Protein AF-0000000072053502 (afdb_homodimer)

Radius of gyration: 21.03 Å; Cα contacts (8 Å, |Δi|>4): 293; chains: 2; bounding box: 38×72×40 Å

Structure (mmCIF, N/CA/C/O backbone):
data_AF-0000000072053502-model_v1
#
loop_
_entity.id
_entity.type
_entity.pdbx_description
1 polymer 'Pectinesterase inhibitor domain-containing protein'
#
loop_
_atom_site.group_PDB
_atom_site.id
_atom_site.type_symbol
_atom_site.label_atom_id
_atom_site.label_alt_id
_atom_site.label_comp_id
_atom_site.label_asym_id
_atom_site.label_entity_id
_atom_site.label_seq_id
_atom_site.pdbx_PDB_ins_code
_atom_site.Cartn_x
_atom_site.Cartn_y
_atom_site.Cartn_z
_atom_site.occupancy
_atom_site.B_iso_or_equiv
_atom_site.auth_seq_id
_atom_site.auth_comp_id
_atom_site.auth_asym_id
_atom_site.auth_atom_id
_atom_site.pdbx_PDB_model_num
ATOM 1 N N . MET A 1 1 ? 15.805 15.906 13.312 1 31.5 1 MET A N 1
ATOM 2 C CA . MET A 1 1 ? 16.109 14.602 12.734 1 31.5 1 MET A CA 1
ATOM 3 C C . MET A 1 1 ? 15.109 13.555 13.203 1 31.5 1 MET A C 1
ATOM 5 O O . MET A 1 1 ? 15.125 12.414 12.727 1 31.5 1 MET A O 1
ATOM 9 N N . LEU A 1 2 ? 14.57 13.766 14.484 1 39.31 2 LEU A N 1
ATOM 10 C CA . LEU A 1 2 ? 13.758 12.805 15.227 1 39.31 2 LEU A CA 1
ATOM 11 C C . LEU A 1 2 ? 12.461 12.516 14.484 1 39.31 2 LEU A C 1
ATOM 13 O O . LEU A 1 2 ? 11.953 11.391 14.523 1 39.31 2 LEU A O 1
ATOM 17 N N . LEU A 1 3 ? 11.891 13.594 13.938 1 42.41 3 LEU A N 1
ATOM 18 C CA . LEU A 1 3 ? 10.547 13.523 13.375 1 42.41 3 LEU A CA 1
ATOM 19 C C . LEU A 1 3 ? 10.523 12.633 12.133 1 42.41 3 LEU A C 1
ATOM 21 O O . LEU A 1 3 ? 9.516 11.969 11.859 1 42.41 3 LEU A O 1
ATOM 25 N N . GLY A 1 4 ? 11.617 12.695 11.375 1 46.06 4 GLY A N 1
ATOM 26 C CA . GLY A 1 4 ? 11.773 11.984 10.109 1 46.06 4 GLY A CA 1
ATOM 27 C C . GLY A 1 4 ? 11.867 10.484 10.273 1 46.06 4 GLY A C 1
ATOM 28 O O . GLY A 1 4 ? 11.484 9.727 9.375 1 46.06 4 GLY A O 1
ATOM 29 N N . SER A 1 5 ? 12.328 10.094 11.484 1 48.03 5 SER A N 1
ATOM 30 C CA . SER A 1 5 ? 12.75 8.703 11.617 1 48.03 5 SER A CA 1
ATOM 31 C C . SER A 1 5 ? 11.555 7.789 11.891 1 48.03 5 SER A C 1
ATOM 33 O O . SER A 1 5 ? 11.5 6.668 11.383 1 48.03 5 SER A O 1
ATOM 35 N N . ALA A 1 6 ? 10.641 8.234 12.82 1 49.12 6 ALA A N 1
ATOM 36 C CA . ALA A 1 6 ? 9.523 7.375 13.195 1 49.12 6 ALA A CA 1
ATOM 37 C C . ALA A 1 6 ? 8.641 7.066 11.992 1 49.12 6 ALA A C 1
ATOM 39 O O . ALA A 1 6 ? 8.203 5.926 11.812 1 49.12 6 ALA A O 1
ATOM 40 N N . ASN A 1 7 ? 8.578 8.023 11.094 1 64.25 7 ASN A N 1
ATOM 41 C CA . ASN A 1 7 ? 7.73 7.848 9.922 1 64.25 7 ASN A CA 1
ATOM 42 C C . ASN A 1 7 ? 8.391 6.957 8.867 1 64.25 7 ASN A C 1
ATOM 44 O O . ASN A 1 7 ? 7.727 6.129 8.242 1 64.25 7 ASN A O 1
ATOM 48 N N . ALA A 1 8 ? 9.773 7.07 8.961 1 61.09 8 ALA A N 1
ATOM 49 C CA . ALA A 1 8 ? 10.484 6.238 7.996 1 61.09 8 ALA A CA 1
ATOM 50 C C . ALA A 1 8 ? 10.453 4.77 8.398 1 61.09 8 ALA A C 1
ATOM 52 O O . ALA A 1 8 ? 10.258 3.891 7.555 1 61.09 8 ALA A O 1
ATOM 53 N N . ALA A 1 9 ? 10.547 4.59 9.664 1 69 9 ALA A N 1
ATOM 54 C CA . ALA A 1 9 ? 10.523 3.217 10.164 1 69 9 ALA A CA 1
ATOM 55 C C . ALA A 1 9 ? 9.148 2.584 9.945 1 69 9 ALA A C 1
ATOM 57 O O . ALA A 1 9 ? 9.055 1.398 9.617 1 69 9 ALA A O 1
ATOM 58 N N . ASP A 1 10 ? 8.25 3.379 9.922 1 83.31 10 ASP A N 1
ATOM 59 C CA . ASP A 1 10 ? 6.891 2.873 9.758 1 83.31 10 ASP A CA 1
ATOM 60 C C . ASP A 1 10 ? 6.621 2.482 8.305 1 83.31 10 ASP A C 1
ATOM 62 O O . ASP A 1 10 ? 6.09 1.403 8.039 1 83.31 10 ASP A O 1
ATOM 66 N N . VAL A 1 11 ? 7.305 3.281 7.434 1 92.31 11 VAL A N 1
ATOM 67 C CA . VAL A 1 11 ? 7.086 3.002 6.016 1 92.31 11 VAL A CA 1
ATOM 68 C C . VAL A 1 11 ? 7.922 1.798 5.59 1 92.31 11 VAL A C 1
ATOM 70 O O . VAL A 1 11 ? 7.477 0.977 4.789 1 92.31 11 VAL A O 1
ATOM 73 N N . HIS A 1 12 ? 9.148 1.651 6.188 1 94.56 12 HIS A N 1
ATOM 74 C CA . HIS A 1 12 ? 9.984 0.489 5.922 1 94.56 12 HIS A CA 1
ATOM 75 C C . HIS A 1 12 ? 9.312 -0.797 6.387 1 94.56 12 HIS A C 1
ATOM 77 O O . HIS A 1 12 ? 9.258 -1.781 5.648 1 94.56 12 HIS A O 1
ATOM 83 N N . SER A 1 13 ? 8.797 -0.722 7.578 1 94.25 13 SER A N 1
ATOM 84 C CA . SER A 1 13 ? 8.094 -1.886 8.102 1 94.25 13 SER A CA 1
ATOM 85 C C . SER A 1 13 ? 6.859 -2.209 7.262 1 94.25 13 SER A C 1
ATOM 87 O O . SER A 1 13 ? 6.547 -3.381 7.039 1 94.25 13 SER A O 1
ATOM 89 N N . LEU A 1 14 ? 6.191 -1.227 6.828 1 95.19 14 LEU A N 1
ATOM 90 C CA . LEU A 1 14 ? 5.035 -1.403 5.961 1 95.19 14 LEU A CA 1
ATOM 91 C C . LEU A 1 14 ? 5.441 -2.045 4.637 1 95.19 14 LEU A C 1
ATOM 93 O O . LEU A 1 14 ? 4.75 -2.936 4.137 1 95.19 14 LEU A O 1
ATOM 97 N N . ALA A 1 15 ? 6.582 -1.606 4.102 1 96.94 15 ALA A N 1
ATOM 98 C CA . ALA A 1 15 ? 7.09 -2.189 2.863 1 96.94 15 ALA A CA 1
ATOM 99 C C . ALA A 1 15 ? 7.406 -3.672 3.043 1 96.94 15 ALA A C 1
ATOM 101 O O . ALA A 1 15 ? 7.062 -4.496 2.191 1 96.94 15 ALA A O 1
ATOM 102 N N . LYS A 1 16 ? 7.996 -3.986 4.164 1 96.25 16 LYS A N 1
ATOM 103 C CA . LYS A 1 16 ? 8.312 -5.379 4.461 1 96.25 16 LYS A CA 1
ATOM 104 C C . LYS A 1 16 ? 7.047 -6.223 4.574 1 96.25 16 LYS A C 1
ATOM 106 O O . LYS A 1 16 ? 6.984 -7.332 4.043 1 96.25 16 LYS A O 1
ATOM 111 N N . SER A 1 17 ? 6.102 -5.711 5.191 1 96 17 SER A N 1
ATOM 112 C CA . SER A 1 17 ? 4.84 -6.422 5.344 1 96 17 SER A CA 1
ATOM 113 C C . SER A 1 17 ? 4.152 -6.625 3.998 1 96 17 SER A C 1
ATOM 115 O O . SER A 1 17 ? 3.57 -7.684 3.744 1 96 17 SER A O 1
ATOM 117 N N . ALA A 1 18 ? 4.203 -5.629 3.184 1 97.12 18 ALA A N 1
ATOM 118 C CA . ALA A 1 18 ? 3.592 -5.727 1.861 1 97.12 18 ALA A CA 1
ATOM 119 C C . ALA A 1 18 ? 4.27 -6.809 1.023 1 97.12 18 ALA A C 1
ATOM 121 O O . ALA A 1 18 ? 3.598 -7.602 0.361 1 97.12 18 ALA A O 1
ATOM 122 N N . LEU A 1 19 ? 5.57 -6.855 1.106 1 98.19 19 LEU A N 1
ATOM 123 C CA . LEU A 1 19 ? 6.297 -7.902 0.395 1 98.19 19 LEU A CA 1
ATOM 124 C C . LEU A 1 19 ? 5.973 -9.273 0.969 1 98.19 19 LEU A C 1
ATOM 126 O O . LEU A 1 19 ? 5.895 -10.258 0.229 1 98.19 19 LEU A O 1
ATOM 130 N N . GLY A 1 20 ? 5.766 -9.367 2.186 1 96.62 20 GLY A N 1
ATOM 131 C CA . GLY A 1 20 ? 5.324 -10.602 2.809 1 96.62 20 GLY A CA 1
ATOM 132 C C . GLY A 1 20 ? 3.975 -11.078 2.307 1 96.62 20 GLY A C 1
ATOM 133 O O . GLY A 1 20 ? 3.801 -12.258 1.999 1 96.62 20 GLY A O 1
ATOM 134 N N . ALA A 1 21 ? 3.068 -10.172 2.252 1 95.88 21 ALA A N 1
ATOM 135 C CA . ALA A 1 21 ? 1.753 -10.516 1.713 1 95.88 21 ALA A CA 1
ATOM 136 C C . ALA A 1 21 ? 1.858 -10.977 0.264 1 95.88 21 ALA A C 1
ATOM 138 O O . ALA A 1 21 ? 1.133 -11.883 -0.158 1 95.88 21 ALA A O 1
ATOM 139 N N . THR A 1 22 ? 2.773 -10.336 -0.505 1 97.75 22 THR A N 1
ATOM 140 C CA . THR A 1 22 ? 3.006 -10.727 -1.891 1 97.75 22 THR A CA 1
ATOM 141 C C . THR A 1 22 ? 3.543 -12.156 -1.967 1 97.75 22 THR A C 1
ATOM 143 O O . THR A 1 22 ? 3.084 -12.953 -2.787 1 97.75 22 THR A O 1
ATOM 146 N N . THR A 1 23 ? 4.457 -12.477 -1.069 1 96.94 23 THR A N 1
ATOM 147 C CA . THR A 1 23 ? 5.02 -13.82 -0.991 1 96.94 23 THR A CA 1
ATOM 148 C C . THR A 1 23 ? 3.932 -14.844 -0.665 1 96.94 23 THR A C 1
ATOM 150 O O . THR A 1 23 ? 3.848 -15.891 -1.306 1 96.94 23 THR A O 1
ATOM 153 N N . LEU A 1 24 ? 3.156 -14.523 0.236 1 95.88 24 LEU A N 1
ATOM 154 C CA . LEU A 1 24 ? 2.086 -15.438 0.631 1 95.88 24 LEU A CA 1
ATOM 155 C C . LEU A 1 24 ? 1.115 -15.664 -0.522 1 95.88 24 LEU A C 1
ATOM 157 O O . LEU A 1 24 ? 0.695 -16.797 -0.767 1 95.88 24 LEU A O 1
ATOM 161 N N . GLN A 1 25 ? 0.797 -14.602 -1.206 1 96.12 25 GLN A N 1
ATOM 162 C CA . GLN A 1 25 ? -0.098 -14.742 -2.35 1 96.12 25 GLN A CA 1
ATOM 163 C C . GLN A 1 25 ? 0.515 -15.633 -3.424 1 96.12 25 GLN A C 1
ATOM 165 O O . GLN A 1 25 ? -0.173 -16.469 -4.004 1 96.12 25 GLN A O 1
ATOM 170 N N . GLY A 1 26 ? 1.793 -15.406 -3.709 1 97.12 26 GLY A N 1
ATOM 171 C CA . GLY A 1 26 ? 2.457 -16.281 -4.668 1 97.12 26 GLY A CA 1
ATOM 172 C C . GLY A 1 26 ? 2.418 -17.734 -4.27 1 97.12 26 GLY A C 1
ATOM 173 O O . GLY A 1 26 ? 2.215 -18.609 -5.117 1 97.12 26 GLY A O 1
ATOM 174 N N . GLY A 1 27 ? 2.646 -18.016 -3.041 1 95.88 27 GLY A N 1
ATOM 175 C CA . GLY A 1 27 ? 2.551 -19.375 -2.543 1 95.88 27 GLY A CA 1
ATOM 176 C C . GLY A 1 27 ? 1.173 -19.984 -2.727 1 95.88 27 GLY A C 1
ATOM 177 O O . GLY A 1 27 ? 1.048 -21.141 -3.127 1 95.88 27 GLY A O 1
ATOM 178 N N . GLU A 1 28 ? 0.193 -19.203 -2.512 1 95.06 28 GLU A N 1
ATOM 179 C CA . GLU A 1 28 ? -1.178 -19.672 -2.699 1 95.06 28 GLU A CA 1
ATOM 180 C C . GLU A 1 28 ? -1.45 -20.016 -4.16 1 95.06 28 GLU A C 1
ATOM 182 O O . GLU A 1 28 ? -2.125 -21 -4.457 1 95.06 28 GLU A O 1
ATOM 187 N N . VAL A 1 29 ? -0.982 -19.219 -5.004 1 97.06 29 VAL A N 1
ATOM 188 C CA . VAL A 1 29 ? -1.191 -19.422 -6.434 1 97.06 29 VAL A CA 1
ATOM 189 C C . VAL A 1 29 ? -0.566 -20.75 -6.867 1 97.06 29 VAL A C 1
ATOM 191 O O . VAL A 1 29 ? -1.196 -21.531 -7.574 1 97.06 29 VAL A O 1
ATOM 194 N N . THR A 1 30 ? 0.638 -21.031 -6.398 1 96.62 30 THR A N 1
ATOM 195 C CA . THR A 1 30 ? 1.348 -22.234 -6.797 1 96.62 30 THR A CA 1
ATOM 196 C C . THR A 1 30 ? 0.654 -23.469 -6.242 1 96.62 30 THR A C 1
ATOM 198 O O . THR A 1 30 ? 0.558 -24.5 -6.922 1 96.62 30 THR A O 1
ATOM 201 N N . LYS A 1 31 ? 0.221 -23.359 -5.062 1 96.31 31 LYS A N 1
ATOM 202 C CA . LYS A 1 31 ? -0.539 -24.453 -4.477 1 96.31 31 LYS A CA 1
ATOM 203 C C . LYS A 1 31 ? -1.805 -24.734 -5.281 1 96.31 31 LYS A C 1
ATOM 205 O O . LYS A 1 31 ? -2.115 -25.891 -5.574 1 96.31 31 LYS A O 1
ATOM 210 N N . LYS A 1 32 ? -2.553 -23.734 -5.602 1 96.75 32 LYS A N 1
ATOM 211 C CA . LYS A 1 32 ? -3.781 -23.875 -6.379 1 96.75 32 LYS A CA 1
ATOM 212 C C . LYS A 1 32 ? -3.506 -24.516 -7.734 1 96.75 32 LYS A C 1
ATOM 214 O O . LYS A 1 32 ? -4.27 -25.359 -8.188 1 96.75 32 LYS A O 1
ATOM 219 N N . MET A 1 33 ? -2.428 -24.172 -8.367 1 97.44 33 MET A N 1
ATOM 220 C CA . MET A 1 33 ? -2.078 -24.734 -9.664 1 97.44 33 MET A CA 1
ATOM 221 C C . MET A 1 33 ? -1.837 -26.234 -9.555 1 97.44 33 MET A C 1
ATOM 223 O O . MET A 1 33 ? -2.27 -27 -10.414 1 97.44 33 MET A O 1
ATOM 227 N N . ALA A 1 34 ? -1.12 -26.594 -8.5 1 96.38 34 ALA A N 1
ATOM 228 C CA . ALA A 1 34 ? -0.861 -28.016 -8.273 1 96.38 34 ALA A CA 1
ATOM 229 C C . ALA A 1 34 ? -2.166 -28.797 -8.133 1 96.38 34 ALA A C 1
ATOM 231 O O . ALA A 1 34 ? -2.293 -29.906 -8.656 1 96.38 34 ALA A O 1
ATOM 232 N N . GLU A 1 35 ? -3.129 -28.172 -7.539 1 97.19 35 GLU A N 1
ATOM 233 C CA . GLU A 1 35 ? -4.426 -28.812 -7.344 1 97.19 35 GLU A CA 1
ATOM 234 C C . GLU A 1 35 ? -5.203 -28.906 -8.656 1 97.19 35 GLU A C 1
ATOM 236 O O . GLU A 1 35 ? -5.875 -29.906 -8.922 1 97.19 35 GLU A O 1
ATOM 241 N N . LEU A 1 36 ? -5.062 -27.875 -9.492 1 96.75 36 LEU A N 1
ATOM 242 C CA . LEU A 1 36 ? -5.832 -27.781 -10.727 1 96.75 36 LEU A CA 1
ATOM 243 C C . LEU A 1 36 ? -5.332 -28.781 -11.758 1 96.75 36 LEU A C 1
ATOM 245 O O . LEU A 1 36 ? -6.074 -29.172 -12.664 1 96.75 36 LEU A O 1
ATOM 249 N N . MET A 1 37 ? -4.094 -29.188 -11.617 1 95.88 37 MET A N 1
ATOM 250 C CA . MET A 1 37 ? -3.504 -30.062 -12.633 1 95.88 37 MET A CA 1
ATOM 251 C C . MET A 1 37 ? -3.973 -31.5 -12.461 1 95.88 37 MET A C 1
ATOM 253 O O . MET A 1 37 ? -3.924 -32.281 -13.398 1 95.88 37 MET A O 1
ATOM 257 N N . MET A 1 38 ? -4.535 -31.734 -11.305 1 95.62 38 MET A N 1
ATOM 258 C CA . MET A 1 38 ? -4.938 -33.094 -11.039 1 95.62 38 MET A CA 1
ATOM 259 C C . MET A 1 38 ? -6.113 -33.5 -11.922 1 95.62 38 MET A C 1
ATOM 261 O O . MET A 1 38 ? -7.137 -32.844 -11.953 1 95.62 38 MET A O 1
ATOM 265 N N . GLY A 1 39 ? -6.043 -34.656 -12.75 1 94.5 39 GLY A N 1
ATOM 266 C CA . GLY A 1 39 ? -7.105 -35.219 -13.57 1 94.5 39 GLY A CA 1
ATOM 267 C C . GLY A 1 39 ? -7.336 -34.438 -14.852 1 94.5 39 GLY A C 1
ATOM 268 O O . GLY A 1 39 ? -8.32 -34.688 -15.562 1 94.5 39 GLY A O 1
ATOM 269 N N . LYS A 1 40 ? -6.484 -33.562 -15.219 1 95.75 40 LYS A N 1
ATOM 270 C CA . LYS A 1 40 ? -6.656 -32.75 -16.422 1 95.75 40 LYS A CA 1
ATOM 271 C C . LYS A 1 40 ? -5.902 -33.375 -17.609 1 95.75 40 LYS A C 1
ATOM 273 O O . LYS A 1 40 ? -5.074 -34.25 -17.422 1 95.75 40 LYS A O 1
ATOM 278 N N . ALA A 1 41 ? -6.336 -32.906 -18.719 1 95.62 41 ALA A N 1
ATOM 279 C CA . ALA A 1 41 ? -5.668 -33.344 -19.953 1 95.62 41 ALA A CA 1
ATOM 280 C C . ALA A 1 41 ? -4.223 -32.844 -19.984 1 95.62 41 ALA A C 1
ATOM 282 O O . ALA A 1 41 ? -3.881 -31.859 -19.344 1 95.62 41 ALA A O 1
ATOM 283 N N . ALA A 1 42 ? -3.334 -33.438 -20.75 1 96.19 42 ALA A N 1
ATOM 284 C CA . ALA A 1 42 ? -1.89 -33.219 -20.781 1 96.19 42 ALA A CA 1
ATOM 285 C C . ALA A 1 42 ? -1.562 -31.781 -21.172 1 96.19 42 ALA A C 1
ATOM 287 O O . ALA A 1 42 ? -0.625 -31.188 -20.641 1 96.19 42 ALA A O 1
ATOM 288 N N . ASP A 1 43 ? -2.334 -31.234 -22.078 1 94.75 43 ASP A N 1
ATOM 289 C CA . ASP A 1 43 ? -2.051 -29.875 -22.531 1 94.75 43 ASP A CA 1
ATOM 290 C C . ASP A 1 43 ? -2.375 -28.859 -21.438 1 94.75 43 ASP A C 1
ATOM 292 O O . ASP A 1 43 ? -1.663 -27.875 -21.281 1 94.75 43 ASP A O 1
ATOM 296 N N . VAL A 1 44 ? -3.373 -29.188 -20.688 1 94.19 44 VAL A N 1
ATOM 297 C CA . VAL A 1 44 ? -3.738 -28.328 -19.562 1 94.19 44 VAL A CA 1
ATOM 298 C C . VAL A 1 44 ? -2.686 -28.438 -18.469 1 94.19 44 VAL A C 1
ATOM 300 O O . VAL A 1 44 ? -2.248 -27.422 -17.906 1 94.19 44 VAL A O 1
ATOM 303 N N . VAL A 1 45 ? -2.279 -29.609 -18.188 1 97.06 45 VAL A N 1
ATOM 304 C CA . VAL A 1 45 ? -1.256 -29.859 -17.188 1 97.06 45 VAL A CA 1
ATOM 305 C C . VAL A 1 45 ? 0.043 -29.156 -17.562 1 97.06 45 VAL A C 1
ATOM 307 O O . VAL A 1 45 ? 0.701 -28.547 -16.719 1 97.06 45 VAL A O 1
ATOM 310 N N . GLN A 1 46 ? 0.402 -29.219 -18.828 1 96.94 46 GLN A N 1
ATOM 311 C CA . GLN A 1 46 ? 1.621 -28.562 -19.297 1 96.94 46 GLN A CA 1
ATOM 312 C C . GLN A 1 46 ? 1.537 -27.047 -19.094 1 96.94 46 GLN A C 1
ATOM 314 O O . GLN A 1 46 ? 2.498 -26.422 -18.656 1 96.94 46 GLN A O 1
ATOM 319 N N . THR A 1 47 ? 0.334 -26.453 -19.516 1 97.12 47 THR A N 1
ATOM 320 C CA . THR A 1 47 ? 0.155 -25 -19.375 1 97.12 47 THR A CA 1
ATOM 321 C C . THR A 1 47 ? 0.26 -24.594 -17.906 1 97.12 47 THR A C 1
ATOM 323 O O . THR A 1 47 ? 0.956 -23.641 -17.578 1 97.12 47 THR A O 1
ATOM 326 N N . LEU A 1 48 ? -0.273 -25.359 -17.047 1 97.69 48 LEU A N 1
ATOM 327 C CA . LEU A 1 48 ? -0.241 -25.078 -15.617 1 97.69 48 LEU A CA 1
ATOM 328 C C . LEU A 1 48 ? 1.162 -25.266 -15.055 1 97.69 48 LEU A C 1
ATOM 330 O O . LEU A 1 48 ? 1.597 -24.516 -14.18 1 97.69 48 LEU A O 1
ATOM 334 N N . THR A 1 49 ? 1.855 -26.266 -15.508 1 97.62 49 THR A N 1
ATOM 335 C CA . THR A 1 49 ? 3.229 -26.5 -15.078 1 97.62 49 THR A CA 1
ATOM 336 C C . THR A 1 49 ? 4.129 -25.328 -15.461 1 97.62 49 THR A C 1
ATOM 338 O O . THR A 1 49 ? 4.91 -24.844 -14.641 1 97.62 49 THR A O 1
ATOM 341 N N . ASP A 1 50 ? 3.969 -24.875 -16.703 1 97.75 50 ASP A N 1
ATOM 342 C CA . ASP A 1 50 ? 4.723 -23.703 -17.141 1 97.75 50 ASP A CA 1
ATOM 343 C C . ASP A 1 50 ? 4.387 -22.484 -16.297 1 97.75 50 ASP A C 1
ATOM 345 O O . ASP A 1 50 ? 5.277 -21.719 -15.922 1 97.75 50 ASP A O 1
ATOM 349 N N . CYS A 1 51 ? 3.176 -22.312 -16.062 1 98.19 51 CYS A N 1
ATOM 350 C CA . CYS A 1 51 ? 2.73 -21.203 -15.219 1 98.19 51 CYS A CA 1
ATOM 351 C C . CYS A 1 51 ? 3.334 -21.312 -13.82 1 98.19 51 CYS A C 1
ATOM 353 O O . CYS A 1 51 ? 3.781 -20.312 -13.258 1 98.19 51 CYS A O 1
ATOM 355 N N . SER A 1 52 ? 3.334 -22.484 -13.266 1 97.81 52 SER A N 1
ATOM 356 C CA . SER A 1 52 ? 3.926 -22.688 -11.953 1 97.81 52 SER A CA 1
ATOM 357 C C . SER A 1 52 ? 5.406 -22.312 -11.945 1 97.81 52 SER A C 1
ATOM 359 O O . SER A 1 52 ? 5.906 -21.75 -10.969 1 97.81 52 SER A O 1
ATOM 361 N N . GLN A 1 53 ? 6.074 -22.562 -13.023 1 98.19 53 GLN A N 1
ATOM 362 C CA . GLN A 1 53 ? 7.48 -22.203 -13.133 1 98.19 53 GLN A CA 1
ATOM 363 C C . GLN A 1 53 ? 7.652 -20.688 -13.156 1 98.19 53 GLN A C 1
ATOM 365 O O . GLN A 1 53 ? 8.57 -20.141 -12.523 1 98.19 53 GLN A O 1
ATOM 370 N N . ASN A 1 54 ? 6.777 -19.984 -13.906 1 98.69 54 ASN A N 1
ATOM 371 C CA . ASN A 1 54 ? 6.785 -18.531 -13.891 1 98.69 54 ASN A CA 1
ATOM 372 C C . ASN A 1 54 ? 6.629 -17.984 -12.477 1 98.69 54 ASN A C 1
ATOM 374 O O . ASN A 1 54 ? 7.332 -17.047 -12.086 1 98.69 54 ASN A O 1
ATOM 378 N N . TYR A 1 55 ? 5.805 -18.547 -11.68 1 98.62 55 TYR A N 1
ATOM 379 C CA . TYR A 1 55 ? 5.555 -18.062 -10.328 1 98.62 55 TYR A CA 1
ATOM 380 C C . TYR A 1 55 ? 6.711 -18.406 -9.398 1 98.62 55 TYR A C 1
ATOM 382 O O . TYR A 1 55 ? 7 -17.672 -8.453 1 98.62 55 TYR A O 1
ATOM 390 N N . ASN A 1 56 ? 7.383 -19.531 -9.648 1 98.31 56 ASN A N 1
ATOM 391 C CA . ASN A 1 56 ? 8.602 -19.812 -8.898 1 98.31 56 ASN A CA 1
ATOM 392 C C . ASN A 1 56 ? 9.656 -18.734 -9.109 1 98.31 56 ASN A C 1
ATOM 394 O O . ASN A 1 56 ? 10.281 -18.281 -8.148 1 98.31 56 ASN A O 1
ATOM 398 N N . VAL A 1 57 ? 9.789 -18.328 -10.328 1 98.75 57 VAL A N 1
ATOM 399 C CA . VAL A 1 57 ? 10.727 -17.25 -10.633 1 98.75 57 VAL A CA 1
ATOM 400 C C . VAL A 1 57 ? 10.258 -15.953 -9.984 1 98.75 57 VAL A C 1
ATOM 402 O O . VAL A 1 57 ? 11.055 -15.234 -9.367 1 98.75 57 VAL A O 1
ATOM 405 N N . ALA A 1 58 ? 8.953 -15.648 -10.141 1 98.75 58 ALA A N 1
ATOM 406 C CA . ALA A 1 58 ? 8.383 -14.453 -9.523 1 98.75 58 ALA A CA 1
ATOM 407 C C . ALA A 1 58 ? 8.664 -14.422 -8.023 1 98.75 58 ALA A C 1
ATOM 409 O O . ALA A 1 58 ? 9.062 -13.391 -7.484 1 98.75 58 ALA A O 1
ATOM 410 N N . MET A 1 59 ? 8.523 -15.555 -7.375 1 98.62 59 MET A N 1
ATOM 411 C CA . MET A 1 59 ? 8.727 -15.617 -5.93 1 98.62 59 MET A CA 1
ATOM 412 C C . MET A 1 59 ? 10.195 -15.438 -5.582 1 98.62 59 MET A C 1
ATOM 414 O O . MET A 1 59 ? 10.531 -14.805 -4.574 1 98.62 59 MET A O 1
ATOM 418 N N . ASP A 1 60 ? 11.07 -15.93 -6.387 1 98.81 60 ASP A N 1
ATOM 419 C CA . ASP A 1 60 ? 12.492 -15.68 -6.199 1 98.81 60 ASP A CA 1
ATOM 420 C C . ASP A 1 60 ? 12.805 -14.188 -6.293 1 98.81 60 ASP A C 1
ATOM 422 O O . ASP A 1 60 ? 13.633 -13.664 -5.539 1 98.81 60 ASP A O 1
ATOM 426 N N . LYS A 1 61 ? 12.133 -13.492 -7.203 1 98.94 61 LYS A N 1
ATOM 427 C CA . LYS A 1 61 ? 12.352 -12.062 -7.391 1 98.94 61 LYS A CA 1
ATOM 428 C C . LYS A 1 61 ? 11.797 -11.266 -6.215 1 98.94 61 LYS A C 1
ATOM 430 O O . LYS A 1 61 ? 12.359 -10.242 -5.828 1 98.94 61 LYS A O 1
ATOM 435 N N . ILE A 1 62 ? 10.734 -11.766 -5.59 1 98.94 62 ILE A N 1
ATOM 436 C CA . ILE A 1 62 ? 10.211 -11.109 -4.398 1 98.94 62 ILE A CA 1
ATOM 437 C C . ILE A 1 62 ? 11.172 -11.32 -3.23 1 98.94 62 ILE A C 1
A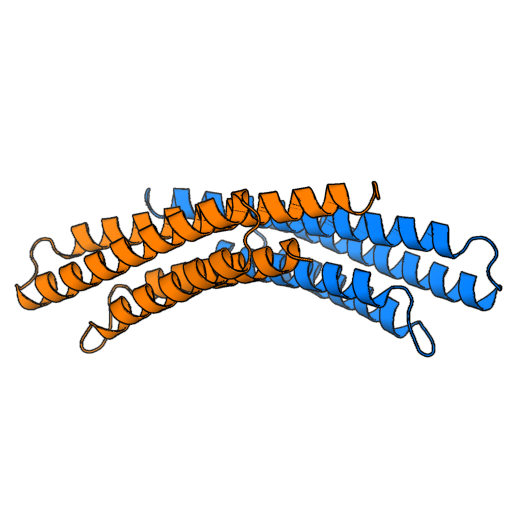TOM 439 O O . ILE A 1 62 ? 11.383 -10.406 -2.426 1 98.94 62 ILE A O 1
ATOM 443 N N . LYS A 1 63 ? 11.766 -12.445 -3.115 1 98.81 63 LYS A N 1
ATOM 444 C CA . LYS A 1 63 ? 12.797 -12.68 -2.107 1 98.81 63 LYS A CA 1
ATOM 445 C C . LYS A 1 63 ? 13.984 -11.75 -2.316 1 98.81 63 LYS A C 1
ATOM 447 O O . LYS A 1 63 ? 14.508 -11.18 -1.356 1 98.81 63 LYS A O 1
ATOM 452 N N . PHE A 1 64 ? 14.367 -11.656 -3.535 1 98.88 64 PHE A N 1
ATOM 453 C CA . PHE A 1 64 ? 15.438 -10.727 -3.885 1 98.88 64 PHE A CA 1
ATOM 454 C C . PHE A 1 64 ? 15.07 -9.305 -3.467 1 98.88 64 PHE A C 1
ATOM 456 O O . PHE A 1 64 ? 15.883 -8.609 -2.855 1 98.88 64 PHE A O 1
ATOM 463 N N . ALA A 1 65 ? 13.836 -8.852 -3.785 1 98.88 65 ALA A N 1
ATOM 464 C CA . ALA A 1 65 ? 13.367 -7.52 -3.436 1 98.88 65 ALA A CA 1
ATOM 465 C C . ALA A 1 65 ? 13.352 -7.316 -1.924 1 98.88 65 ALA A C 1
ATOM 467 O O . ALA A 1 65 ? 13.703 -6.246 -1.43 1 98.88 65 ALA A O 1
ATOM 468 N N . THR A 1 66 ? 13 -8.359 -1.188 1 98.75 66 THR A N 1
ATOM 469 C CA . THR A 1 66 ? 12.953 -8.297 0.268 1 98.75 66 THR A CA 1
ATOM 470 C C . THR A 1 66 ? 14.352 -8.102 0.846 1 98.75 66 THR A C 1
ATOM 472 O O . THR A 1 66 ? 14.547 -7.25 1.717 1 98.75 66 THR A O 1
ATOM 475 N N . ALA A 1 67 ? 15.266 -8.852 0.352 1 98.81 67 ALA A N 1
ATOM 476 C CA . ALA A 1 67 ? 16.656 -8.688 0.785 1 98.81 67 ALA A CA 1
ATOM 477 C C . ALA A 1 67 ? 17.172 -7.297 0.434 1 98.81 67 ALA A C 1
ATOM 479 O O . ALA A 1 67 ? 17.875 -6.672 1.229 1 98.81 67 ALA A O 1
ATOM 480 N N . ALA A 1 68 ? 16.859 -6.812 -0.742 1 98.75 68 ALA A N 1
ATOM 481 C CA . ALA A 1 68 ? 17.281 -5.488 -1.185 1 98.75 68 ALA A CA 1
ATOM 482 C C . ALA A 1 68 ? 16.703 -4.398 -0.287 1 98.75 68 ALA A C 1
ATOM 484 O O . ALA A 1 68 ? 17.359 -3.395 -0.012 1 98.75 68 ALA A O 1
ATOM 485 N N . LEU A 1 69 ? 15.492 -4.578 0.134 1 98.31 69 LEU A N 1
ATOM 486 C CA . LEU A 1 69 ? 14.852 -3.623 1.033 1 98.31 69 LEU A CA 1
ATOM 487 C C . LEU A 1 69 ? 15.602 -3.531 2.355 1 98.31 69 LEU A C 1
ATOM 489 O O . LEU A 1 69 ? 15.82 -2.436 2.873 1 98.31 69 LEU A O 1
ATOM 493 N N . GLU A 1 70 ? 15.977 -4.645 2.883 1 97.81 70 GLU A N 1
ATOM 494 C CA . GLU A 1 70 ? 16.734 -4.676 4.129 1 97.81 70 GLU A CA 1
ATOM 495 C C . GLU A 1 70 ? 18.078 -3.961 3.975 1 97.81 70 GLU A C 1
ATOM 497 O O . GLU A 1 70 ? 18.547 -3.307 4.906 1 97.81 70 GLU A O 1
ATOM 502 N N . ALA A 1 71 ? 18.641 -4.047 2.816 1 97.94 71 ALA A N 1
ATOM 503 C CA . ALA A 1 71 ? 19.922 -3.422 2.516 1 97.94 71 ALA A CA 1
ATOM 504 C C . ALA A 1 71 ? 19.734 -1.984 2.037 1 97.94 71 ALA A C 1
ATOM 506 O O . ALA A 1 71 ? 20.719 -1.279 1.771 1 97.94 71 ALA A O 1
ATOM 507 N N . LYS A 1 72 ? 18.531 -1.577 1.813 1 97.19 72 LYS A N 1
ATOM 508 C CA . LYS A 1 72 ? 18.156 -0.24 1.371 1 97.19 72 LYS A CA 1
ATOM 509 C C . LYS A 1 72 ? 18.703 0.057 -0.022 1 97.19 72 LYS A C 1
ATOM 511 O O . LYS A 1 72 ? 19.141 1.177 -0.297 1 97.19 72 LYS A O 1
ATOM 516 N N . VAL A 1 73 ? 18.797 -0.913 -0.802 1 98.5 73 VAL A N 1
ATOM 517 C CA . VAL A 1 73 ? 19.109 -0.754 -2.217 1 98.5 73 VAL A CA 1
ATOM 518 C C . VAL A 1 73 ? 17.828 -0.701 -3.033 1 98.5 73 VAL A C 1
ATOM 520 O O . VAL A 1 73 ? 17.438 -1.693 -3.654 1 98.5 73 VAL A O 1
ATOM 523 N N . PHE A 1 74 ? 17.203 0.428 -3.133 1 98.06 74 PHE A N 1
ATOM 524 C CA . PHE A 1 74 ? 15.82 0.579 -3.561 1 98.06 74 PHE A CA 1
ATOM 525 C C . PHE A 1 74 ? 15.688 0.333 -5.059 1 98.06 74 PHE A C 1
ATOM 527 O O . PHE A 1 74 ? 14.641 -0.122 -5.527 1 98.06 74 PHE A O 1
ATOM 534 N N . ASN A 1 75 ? 16.703 0.644 -5.844 1 98.44 75 ASN A N 1
ATOM 535 C CA . ASN A 1 75 ? 16.625 0.275 -7.254 1 98.44 75 ASN A CA 1
ATOM 536 C C . ASN A 1 75 ? 16.469 -1.231 -7.43 1 98.44 75 ASN A C 1
ATOM 538 O O . ASN A 1 75 ? 15.719 -1.681 -8.305 1 98.44 75 ASN A O 1
ATOM 542 N N . ASP A 1 76 ? 17.141 -2.014 -6.617 1 98.75 76 ASP A N 1
ATOM 543 C CA . ASP A 1 76 ? 17.016 -3.467 -6.676 1 98.75 76 ASP A CA 1
ATOM 544 C C . ASP A 1 76 ? 15.648 -3.922 -6.188 1 98.75 76 ASP A C 1
ATOM 546 O O . ASP A 1 76 ? 15.102 -4.91 -6.684 1 98.75 76 ASP A O 1
ATOM 550 N N . VAL A 1 77 ? 15.109 -3.211 -5.223 1 98.81 77 VAL A N 1
ATOM 551 C CA . VAL A 1 77 ? 13.742 -3.496 -4.789 1 98.81 77 VAL A CA 1
ATOM 552 C C . VAL A 1 77 ? 12.789 -3.357 -5.973 1 98.81 77 VAL A C 1
ATOM 554 O O . VAL A 1 77 ? 12 -4.266 -6.254 1 98.81 77 VAL A O 1
ATOM 557 N N . LYS A 1 78 ? 12.938 -2.291 -6.695 1 98.75 78 LYS A N 1
ATOM 558 C 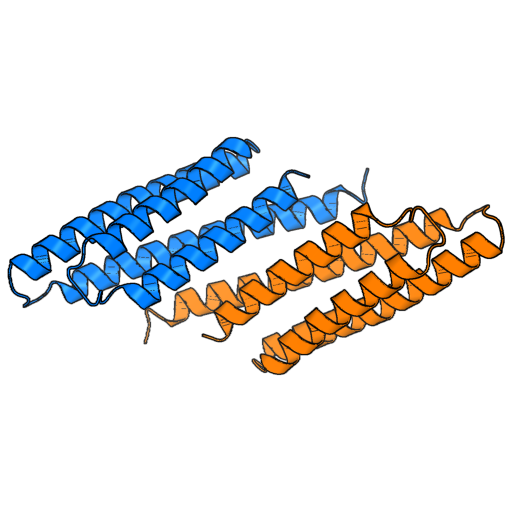CA . LYS A 1 78 ? 12.078 -2.012 -7.84 1 98.75 78 LYS A CA 1
ATOM 559 C C . LYS A 1 78 ? 12.234 -3.078 -8.922 1 98.75 78 LYS A C 1
ATOM 561 O O . LYS A 1 78 ? 11.242 -3.578 -9.453 1 98.75 78 LYS A O 1
ATOM 566 N N . VAL A 1 79 ? 13.414 -3.402 -9.188 1 98.88 79 VAL A N 1
ATOM 567 C CA . VAL A 1 79 ? 13.68 -4.387 -10.227 1 98.88 79 VAL A CA 1
ATOM 568 C C . VAL A 1 79 ? 13.078 -5.734 -9.836 1 98.88 79 VAL A C 1
ATOM 570 O O . VAL A 1 79 ? 12.438 -6.398 -10.656 1 98.88 79 VAL A O 1
ATOM 573 N N . GLY A 1 80 ? 13.266 -6.129 -8.57 1 98.88 80 GLY A N 1
ATOM 574 C CA . GLY A 1 80 ? 12.711 -7.391 -8.109 1 98.88 80 GLY A CA 1
ATOM 575 C C . GLY A 1 80 ? 11.195 -7.449 -8.227 1 98.88 80 GLY A C 1
ATOM 576 O O . GLY A 1 80 ? 10.641 -8.414 -8.758 1 98.88 80 GLY A O 1
ATOM 577 N N . ILE A 1 81 ? 10.523 -6.434 -7.848 1 98.94 81 ILE A N 1
ATOM 578 C CA . ILE A 1 81 ? 9.062 -6.414 -7.824 1 98.94 81 ILE A CA 1
ATOM 579 C C . ILE A 1 81 ? 8.523 -6.383 -9.258 1 98.94 81 ILE A C 1
ATOM 581 O O . ILE A 1 81 ? 7.625 -7.156 -9.602 1 98.94 81 ILE A O 1
ATOM 585 N N . THR A 1 82 ? 9.125 -5.543 -10.062 1 98.81 82 THR A N 1
ATOM 586 C CA . THR A 1 82 ? 8.609 -5.387 -11.422 1 98.81 82 THR A CA 1
ATOM 587 C C . THR A 1 82 ? 8.859 -6.648 -12.242 1 98.81 82 THR A C 1
ATOM 589 O O . THR A 1 82 ? 8.023 -7.043 -13.055 1 98.81 82 THR A O 1
ATOM 592 N N . THR A 1 83 ? 9.984 -7.234 -12.008 1 98.88 83 THR A N 1
ATOM 593 C CA . THR A 1 83 ? 10.25 -8.492 -12.695 1 98.88 83 THR A CA 1
ATOM 594 C C . THR A 1 83 ? 9.273 -9.57 -12.25 1 98.88 83 THR A C 1
ATOM 596 O O . THR A 1 83 ? 8.781 -10.359 -13.07 1 98.88 83 THR A O 1
ATOM 599 N N . ALA A 1 84 ? 9 -9.633 -10.953 1 98.88 84 ALA A N 1
ATOM 600 C CA . ALA A 1 84 ? 8.023 -10.586 -10.445 1 98.88 84 ALA A CA 1
ATOM 601 C C . ALA A 1 84 ? 6.668 -10.398 -11.133 1 98.88 84 ALA A C 1
ATOM 603 O O . ALA A 1 84 ? 6.035 -11.375 -11.539 1 98.88 84 ALA A O 1
ATOM 604 N N . MET A 1 85 ? 6.25 -9.219 -11.312 1 98.62 85 MET A N 1
ATOM 605 C CA . MET A 1 85 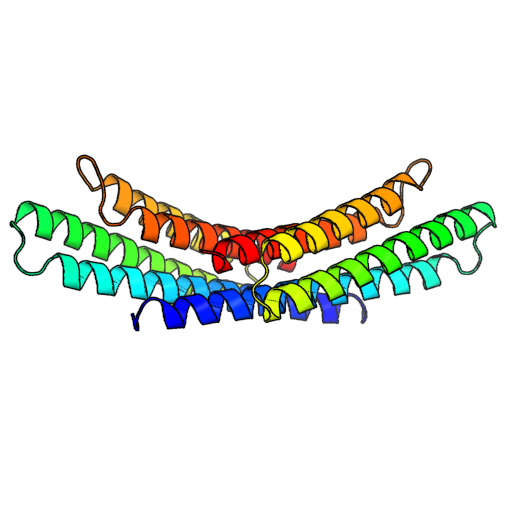? 4.988 -8.914 -11.984 1 98.62 85 MET A CA 1
ATOM 606 C C . MET A 1 85 ? 5.012 -9.398 -13.43 1 98.62 85 MET A C 1
ATOM 608 O O . MET A 1 85 ? 4.023 -9.953 -13.914 1 98.62 85 MET A O 1
ATOM 612 N N . THR A 1 86 ? 6.125 -9.109 -14.023 1 98.75 86 THR A N 1
ATOM 613 C CA . THR A 1 86 ? 6.27 -9.523 -15.422 1 98.75 86 THR A CA 1
ATOM 614 C C . THR A 1 86 ? 6.18 -11.039 -15.547 1 98.75 86 THR A C 1
ATOM 616 O O . THR A 1 86 ? 5.516 -11.555 -16.453 1 98.75 86 THR A O 1
ATOM 619 N N . GLU A 1 87 ? 6.773 -11.789 -14.648 1 98.69 87 GLU A N 1
ATOM 620 C CA . GLU A 1 87 ? 6.707 -13.25 -14.664 1 98.69 87 GLU A CA 1
ATOM 621 C C . GLU A 1 87 ? 5.281 -13.7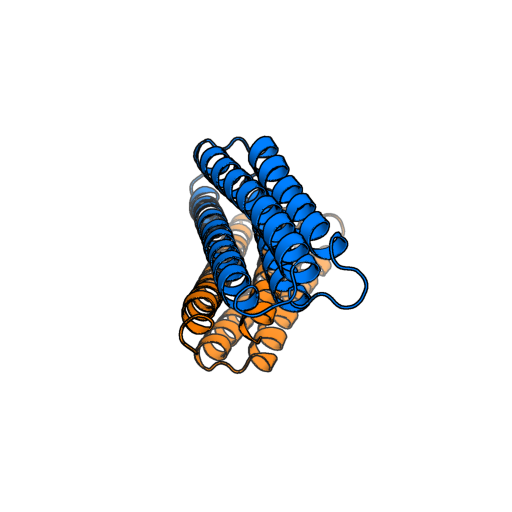42 -14.445 1 98.69 87 GLU A C 1
ATOM 623 O O . GLU A 1 87 ? 4.832 -14.68 -15.102 1 98.69 87 GLU A O 1
ATOM 628 N N . ALA A 1 88 ? 4.559 -13.117 -13.516 1 98.38 88 ALA A N 1
ATOM 629 C CA . ALA A 1 88 ? 3.164 -13.477 -13.273 1 98.38 88 ALA A CA 1
ATOM 630 C C . ALA A 1 88 ? 2.309 -13.219 -14.516 1 98.38 88 ALA A C 1
ATOM 632 O O . ALA A 1 88 ? 1.403 -13.992 -14.82 1 98.38 88 ALA A O 1
ATOM 633 N N . GLN A 1 89 ? 2.615 -12.133 -15.219 1 97.69 89 GLN A N 1
ATOM 634 C CA . GLN A 1 89 ? 1.906 -11.844 -16.469 1 97.69 89 GLN A CA 1
ATOM 635 C C . GLN A 1 89 ? 2.197 -12.898 -17.531 1 97.69 89 GLN A C 1
ATOM 637 O O . GLN A 1 89 ? 1.307 -13.281 -18.281 1 97.69 89 GLN A O 1
ATOM 642 N N . SER A 1 90 ? 3.482 -13.289 -17.578 1 98.19 90 SER A N 1
ATOM 643 C CA . SER A 1 90 ? 3.85 -14.359 -18.5 1 98.19 90 SER A CA 1
ATOM 644 C C . SER A 1 90 ? 3.055 -15.633 -18.219 1 98.19 90 SER A C 1
ATOM 646 O O . SER A 1 90 ? 2.652 -16.344 -19.141 1 98.19 90 SER A O 1
ATOM 648 N N . CYS A 1 91 ? 2.814 -15.914 -16.953 1 97.88 91 CYS A N 1
ATOM 649 C CA . CYS A 1 91 ? 1.935 -17.016 -16.578 1 97.88 91 CYS A CA 1
ATOM 650 C C . CYS A 1 91 ? 0.553 -16.844 -17.203 1 97.88 91 CYS A C 1
ATOM 652 O O . CYS A 1 91 ? 0.043 -17.766 -17.844 1 97.88 91 CYS A O 1
ATOM 654 N N . GLU A 1 92 ? -0.053 -15.688 -17.047 1 96.94 92 GLU A N 1
ATOM 655 C CA . GLU A 1 92 ? -1.38 -15.391 -17.578 1 96.94 92 GLU A CA 1
ATOM 656 C C . GLU A 1 92 ? -1.414 -15.555 -19.094 1 96.94 92 GLU A C 1
ATOM 658 O O . GLU A 1 92 ? -2.355 -16.141 -19.641 1 96.94 92 GLU A O 1
ATOM 663 N N . ASP A 1 93 ? -0.378 -15.156 -19.75 1 96.56 93 ASP A N 1
ATOM 664 C CA . ASP A 1 93 ? -0.308 -15.141 -21.203 1 96.56 93 ASP A CA 1
ATOM 665 C C . ASP A 1 93 ? -0.139 -16.547 -21.766 1 96.56 93 ASP A C 1
ATOM 667 O O . ASP A 1 93 ? -0.349 -16.781 -22.969 1 96.56 93 ASP A O 1
ATOM 671 N N . GLY A 1 94 ? 0.303 -17.453 -20.922 1 95.88 94 GLY A N 1
ATOM 672 C CA . GLY A 1 94 ? 0.537 -18.812 -21.359 1 95.88 94 GLY A CA 1
ATOM 673 C C . GLY A 1 94 ? -0.744 -19.578 -21.656 1 95.88 94 GLY A C 1
ATOM 674 O O . GLY A 1 94 ? -0.716 -20.609 -22.312 1 95.88 94 GLY A O 1
ATOM 675 N N . PHE A 1 95 ? -1.854 -19.156 -21.172 1 95.44 95 PHE A N 1
ATOM 676 C CA . PHE A 1 95 ? -3.137 -19.812 -21.406 1 95.44 95 PHE A CA 1
ATOM 677 C C . PHE A 1 95 ? -3.777 -19.328 -22.688 1 95.44 95 PHE A C 1
ATOM 679 O O . PHE A 1 95 ? -3.805 -18.125 -22.969 1 95.44 95 PHE A O 1
ATOM 686 N N . LYS A 1 96 ? -4.246 -20.406 -23.516 1 88.44 96 LYS A N 1
ATOM 687 C CA . LYS A 1 96 ? -5.051 -20.094 -24.688 1 88.44 96 LYS A CA 1
ATOM 688 C C . LYS A 1 96 ? -6.512 -19.859 -24.312 1 88.44 96 LYS A C 1
ATOM 690 O O . LYS A 1 96 ? -7.156 -20.734 -23.734 1 88.44 96 LYS A O 1
ATOM 695 N N . GLY A 1 97 ? -6.93 -18.578 -24.375 1 90.75 97 GLY A N 1
ATOM 696 C CA . GLY A 1 97 ? -8.281 -18.25 -23.938 1 90.75 97 GLY A CA 1
ATOM 697 C C . GLY A 1 97 ? -8.359 -17.781 -22.5 1 90.75 97 GLY A C 1
ATOM 698 O O . GLY A 1 97 ? -7.488 -17.047 -22.031 1 90.75 97 GLY A O 1
ATOM 699 N N . ALA A 1 98 ? -9.453 -18.438 -21.828 1 92 98 ALA A N 1
ATOM 700 C CA . ALA A 1 98 ? -9.633 -18 -20.438 1 92 98 ALA A CA 1
ATOM 701 C C . ALA A 1 98 ? -8.656 -18.703 -19.5 1 92 98 ALA A C 1
ATOM 703 O O . ALA A 1 98 ? -8.453 -19.922 -19.609 1 92 98 ALA A O 1
ATOM 704 N N . SER A 1 99 ? -7.957 -17.984 -18.688 1 95.5 99 SER A N 1
ATOM 705 C CA . SER A 1 99 ? -7.02 -18.516 -17.703 1 95.5 99 SER A CA 1
ATOM 706 C C . SER A 1 99 ? -7.711 -18.781 -16.375 1 95.5 99 SER A C 1
ATOM 708 O O . SER A 1 99 ? -8.43 -17.906 -15.859 1 95.5 99 SER A O 1
ATOM 710 N N . PRO A 1 100 ? -7.547 -19.922 -15.781 1 96 100 PRO A N 1
ATOM 711 C CA . PRO A 1 100 ? -8.117 -20.172 -14.453 1 96 100 PRO A CA 1
ATOM 712 C C . PRO A 1 100 ? -7.414 -19.391 -13.352 1 96 100 PRO A C 1
ATOM 714 O O . PRO A 1 100 ? -7.855 -19.406 -12.195 1 96 100 PRO A O 1
ATOM 717 N N . MET A 1 101 ? -6.258 -18.688 -13.727 1 96.69 101 MET A N 1
ATOM 718 C CA . MET A 1 101 ? -5.441 -18.031 -12.719 1 96.69 101 MET A CA 1
ATOM 719 C C . MET A 1 101 ? -5.68 -16.531 -12.719 1 96.69 101 MET A C 1
ATOM 721 O O . MET A 1 101 ? -5.008 -15.781 -12 1 96.69 101 MET A O 1
ATOM 725 N N . THR A 1 102 ? -6.641 -16.078 -13.492 1 97.19 102 THR A N 1
ATOM 726 C CA . THR A 1 102 ? -6.789 -14.641 -13.727 1 97.19 102 THR A CA 1
ATOM 727 C C . THR A 1 102 ? -7.023 -13.898 -12.406 1 97.19 102 THR A C 1
ATOM 729 O O . THR A 1 102 ? -6.371 -12.891 -12.133 1 97.19 102 THR A O 1
ATOM 732 N N . ALA A 1 103 ? -7.895 -14.359 -11.602 1 95.44 103 ALA A N 1
ATOM 733 C CA . ALA A 1 103 ? -8.203 -13.688 -10.344 1 95.44 103 ALA A CA 1
ATOM 734 C C . ALA A 1 103 ? -6.992 -13.68 -9.414 1 95.44 103 ALA A C 1
ATOM 736 O O . ALA A 1 103 ? -6.691 -12.656 -8.789 1 95.44 103 ALA A O 1
ATOM 737 N N . ASP A 1 104 ? -6.238 -14.766 -9.359 1 95.69 104 ASP A N 1
ATOM 738 C CA . ASP A 1 104 ? -5.062 -14.875 -8.508 1 95.69 104 ASP A CA 1
ATOM 739 C C . ASP A 1 104 ? -3.92 -14.008 -9.023 1 95.69 104 ASP A C 1
ATOM 741 O O . ASP A 1 104 ? -3.225 -13.359 -8.242 1 95.69 104 ASP A O 1
ATOM 745 N N . ASN A 1 105 ? -3.773 -13.977 -10.352 1 97 105 ASN A N 1
ATOM 746 C CA . ASN A 1 105 ? -2.756 -13.133 -10.961 1 97 105 ASN A CA 1
ATOM 747 C C . ASN A 1 105 ? -3.027 -11.648 -10.711 1 97 105 ASN A C 1
ATOM 749 O O . ASN A 1 105 ? -2.102 -10.883 -10.453 1 97 105 ASN A O 1
ATOM 753 N N . THR A 1 106 ? -4.305 -11.305 -10.773 1 96.12 106 THR A N 1
ATOM 754 C CA . THR A 1 106 ? -4.688 -9.914 -10.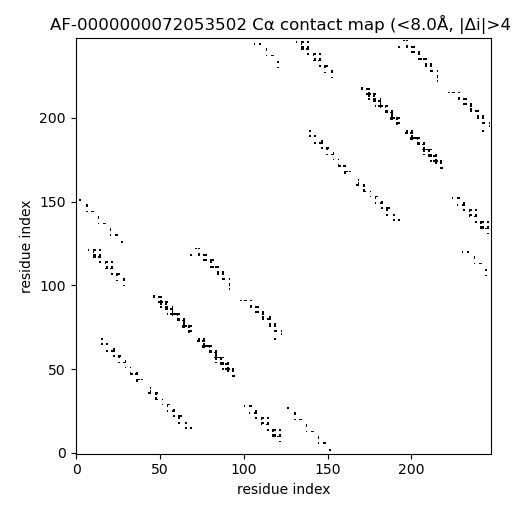531 1 96.12 106 THR A CA 1
ATOM 755 C C . THR A 1 106 ? -4.355 -9.508 -9.094 1 96.12 106 THR A C 1
ATOM 757 O O . THR A 1 106 ? -3.775 -8.453 -8.859 1 96.12 106 THR A O 1
ATOM 760 N N . LYS A 1 107 ? -4.656 -10.344 -8.172 1 95.12 107 LYS A N 1
ATOM 761 C CA . LYS A 1 107 ? -4.371 -10.062 -6.77 1 95.12 107 LYS A CA 1
ATOM 762 C C . LYS A 1 107 ? -2.867 -9.961 -6.523 1 95.12 107 LYS A C 1
ATOM 764 O O . LYS A 1 107 ? -2.408 -9.062 -5.816 1 95.12 107 LYS A O 1
ATOM 769 N N . PHE A 1 108 ? -2.102 -10.906 -7.098 1 97.56 108 PHE A N 1
ATOM 770 C CA . PHE A 1 108 ? -0.649 -10.867 -6.984 1 97.56 108 PHE A CA 1
ATOM 771 C C . PHE A 1 108 ? -0.1 -9.555 -7.535 1 97.56 108 PHE A C 1
ATOM 773 O O . PHE A 1 108 ? 0.726 -8.906 -6.891 1 97.56 108 PHE A O 1
ATOM 780 N N . SER A 1 109 ? -0.566 -9.117 -8.68 1 97.88 109 SER A N 1
ATOM 781 C CA . SER A 1 109 ? -0.113 -7.887 -9.328 1 97.88 109 SER A CA 1
ATOM 782 C C . SER A 1 109 ? -0.465 -6.66 -8.492 1 97.88 109 SER A C 1
ATOM 784 O O . SER A 1 109 ? 0.325 -5.715 -8.406 1 97.88 109 SER A O 1
ATOM 786 N N . GLN A 1 110 ? -1.633 -6.723 -7.906 1 96.06 110 GLN A N 1
ATOM 787 C CA . GLN A 1 110 ? -2.033 -5.613 -7.043 1 96.06 110 GLN A CA 1
ATOM 788 C C . GLN A 1 110 ? -1.118 -5.508 -5.824 1 96.06 110 GLN A C 1
ATOM 790 O O . GLN A 1 110 ? -0.685 -4.41 -5.465 1 96.06 110 GLN A O 1
ATOM 795 N N . LEU A 1 111 ? -0.788 -6.613 -5.273 1 97.44 111 LEU A N 1
ATOM 796 C CA . LEU A 1 111 ? 0.109 -6.613 -4.121 1 97.44 111 LEU A CA 1
ATOM 797 C C . LEU A 1 111 ? 1.509 -6.164 -4.523 1 97.44 111 LEU A C 1
ATOM 799 O O . LEU A 1 111 ? 2.174 -5.445 -3.771 1 97.44 111 LEU A O 1
ATOM 803 N N . CYS A 1 112 ? 1.931 -6.508 -5.695 1 98.5 112 CYS A N 1
ATOM 804 C CA . CYS A 1 112 ? 3.203 -6.02 -6.215 1 98.5 112 CYS A CA 1
ATOM 805 C C . CYS A 1 112 ? 3.18 -4.504 -6.379 1 98.5 112 CYS A C 1
ATOM 807 O O . CYS A 1 112 ? 4.117 -3.816 -5.969 1 98.5 112 CYS A O 1
ATOM 809 N N . SER A 1 113 ? 2.127 -4.031 -6.926 1 97.44 113 SER A N 1
ATOM 810 C CA . SER A 1 113 ? 1.99 -2.594 -7.129 1 97.44 113 SER A CA 1
ATOM 811 C C . SER A 1 113 ? 2.006 -1.847 -5.797 1 97.44 113 SER A C 1
ATOM 813 O O . SER A 1 113 ? 2.648 -0.801 -5.676 1 97.44 113 SER A O 1
ATOM 815 N N . ILE A 1 114 ? 1.333 -2.361 -4.836 1 97.5 114 ILE A N 1
ATOM 816 C CA . ILE A 1 114 ? 1.314 -1.771 -3.502 1 97.5 114 ILE A CA 1
ATOM 817 C C . ILE A 1 114 ? 2.719 -1.805 -2.904 1 97.5 114 ILE A C 1
ATOM 819 O O . ILE A 1 114 ? 3.205 -0.794 -2.391 1 97.5 114 ILE A O 1
ATOM 823 N N . SER A 1 115 ? 3.371 -2.945 -3.014 1 98.25 115 SER A N 1
ATOM 824 C CA . SER A 1 115 ? 4.73 -3.084 -2.506 1 98.25 115 SER A CA 1
ATOM 825 C C . SER A 1 115 ? 5.668 -2.061 -3.143 1 98.25 115 SER A C 1
ATOM 827 O O . SER A 1 115 ? 6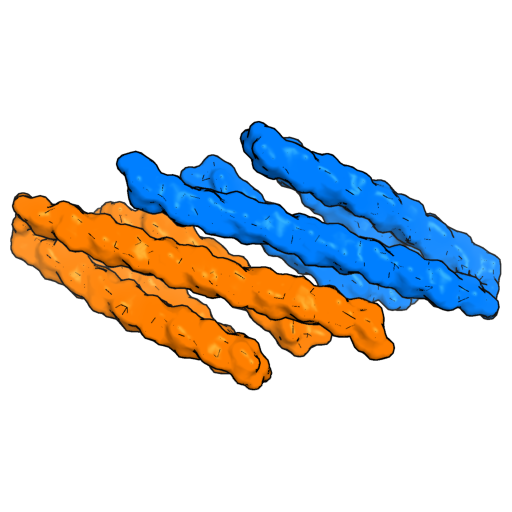.473 -1.434 -2.451 1 98.25 115 SER A O 1
ATOM 829 N N . LEU A 1 116 ? 5.535 -1.936 -4.422 1 97.81 116 LEU A N 1
ATOM 830 C CA . LEU A 1 116 ? 6.375 -0.985 -5.145 1 97.81 116 LEU A CA 1
ATOM 831 C C . LEU A 1 116 ? 6.105 0.441 -4.676 1 97.81 116 LEU A C 1
ATOM 833 O O . LEU A 1 116 ? 7.043 1.211 -4.445 1 97.81 116 LEU A O 1
ATOM 837 N N . SER A 1 117 ? 4.844 0.771 -4.586 1 96.12 117 SER A N 1
ATOM 838 C CA . SER A 1 117 ? 4.457 2.111 -4.156 1 96.12 117 SER A CA 1
ATOM 839 C C . SER A 1 117 ? 5.012 2.428 -2.77 1 96.12 117 SER A C 1
ATOM 841 O O . SER A 1 117 ? 5.512 3.529 -2.533 1 96.12 117 SER A O 1
ATOM 843 N N . ILE A 1 118 ? 4.949 1.501 -1.866 1 97.25 118 ILE A N 1
ATOM 844 C CA . ILE A 1 118 ? 5.438 1.727 -0.511 1 97.25 118 ILE A CA 1
ATOM 845 C C . ILE A 1 118 ? 6.961 1.83 -0.523 1 97.25 118 ILE A C 1
ATOM 847 O O . ILE A 1 118 ? 7.539 2.656 0.187 1 97.25 118 ILE A O 1
ATOM 851 N N . ALA A 1 119 ? 7.609 1.021 -1.282 1 97 119 ALA A N 1
ATOM 852 C CA . ALA A 1 119 ? 9.062 1.066 -1.378 1 97 119 ALA A CA 1
ATOM 853 C C . ALA A 1 119 ? 9.539 2.428 -1.875 1 97 119 ALA A C 1
ATOM 855 O O . ALA A 1 119 ? 10.547 2.955 -1.396 1 97 119 ALA A O 1
ATOM 856 N N . GLU A 1 120 ? 8.844 2.908 -2.824 1 95.69 120 GLU A N 1
ATOM 857 C CA . GLU A 1 120 ? 9.195 4.227 -3.342 1 95.69 120 GLU A CA 1
ATOM 858 C C . GLU A 1 120 ? 9.094 5.293 -2.258 1 95.69 120 GLU A C 1
ATOM 860 O O . GLU A 1 120 ? 9.922 6.207 -2.197 1 95.69 120 GLU A O 1
ATOM 865 N N . LEU A 1 121 ? 8.062 5.176 -1.44 1 93.06 121 LEU A N 1
ATOM 866 C CA . LEU A 1 121 ? 7.914 6.117 -0.335 1 93.06 121 LEU A CA 1
ATOM 867 C C . LEU A 1 121 ? 9.062 5.973 0.661 1 93.06 121 LEU A C 1
ATOM 869 O O . LEU A 1 121 ? 9.516 6.961 1.24 1 93.06 121 LEU A O 1
ATOM 873 N N . ALA A 1 122 ? 9.492 4.766 0.889 1 93.31 122 ALA A N 1
ATOM 874 C CA . ALA A 1 122 ? 10.539 4.484 1.865 1 93.31 122 ALA A CA 1
ATOM 875 C C . ALA A 1 122 ? 11.891 5.008 1.387 1 93.31 122 ALA A C 1
ATOM 877 O O . ALA A 1 122 ? 12.812 5.18 2.186 1 93.31 122 ALA A O 1
ATOM 878 N N . LYS A 1 123 ? 12.031 5.129 0.141 1 91.69 123 LYS A N 1
ATOM 879 C CA . LYS A 1 123 ? 13.25 5.652 -0.458 1 91.69 123 LYS A CA 1
ATOM 880 C C . LYS A 1 123 ? 13.445 7.129 -0.118 1 91.69 123 LYS A C 1
ATOM 882 O O . LYS A 1 123 ? 14.57 7.594 0.04 1 91.69 123 LYS A O 1
ATOM 887 N N . ASN A 1 124 ? 12.281 7.809 0.052 1 77.94 124 ASN A N 1
ATOM 888 C CA . ASN A 1 124 ? 12.328 9.25 0.263 1 77.94 124 ASN A CA 1
ATOM 889 C C . ASN A 1 124 ? 12.289 9.602 1.748 1 77.94 124 ASN A C 1
ATOM 891 O O . ASN A 1 124 ? 12.672 10.703 2.141 1 77.94 124 ASN A O 1
ATOM 895 N N . MET B 1 1 ? -11.688 -23.25 1.767 1 32.25 1 MET B N 1
ATOM 896 C CA . MET B 1 1 ? -11.922 -22 2.492 1 32.25 1 MET B CA 1
ATOM 897 C C . MET B 1 1 ? -10.641 -21.5 3.143 1 32.25 1 MET B C 1
ATOM 899 O O . MET B 1 1 ? -10.633 -20.453 3.777 1 32.25 1 MET B O 1
ATOM 903 N N . LEU B 1 2 ? -9.727 -22.516 3.557 1 39.56 2 LEU B N 1
ATOM 904 C CA . LEU B 1 2 ? -8.539 -22.297 4.375 1 39.56 2 LEU B CA 1
ATOM 905 C C . LEU B 1 2 ? -7.566 -21.359 3.67 1 39.56 2 LEU B C 1
ATOM 907 O O . LEU B 1 2 ? -6.898 -20.547 4.32 1 39.56 2 LEU B O 1
ATOM 911 N N . LEU B 1 3 ? -7.438 -21.609 2.363 1 42.41 3 LEU B N 1
ATOM 912 C CA . LEU B 1 3 ? -6.402 -20.938 1.59 1 42.41 3 LEU B CA 1
ATOM 913 C C . LEU B 1 3 ? -6.688 -19.453 1.48 1 42.41 3 LEU B C 1
ATOM 915 O O . LEU B 1 3 ? -5.762 -18.641 1.44 1 42.41 3 LEU B O 1
ATOM 919 N N . GLY B 1 4 ? -7.98 -19.109 1.401 1 46.12 4 GLY B N 1
ATOM 920 C CA . GLY B 1 4 ? -8.477 -17.75 1.241 1 46.12 4 GLY B CA 1
ATOM 921 C C . GLY B 1 4 ? -8.25 -16.891 2.467 1 46.12 4 GLY B C 1
ATOM 922 O O . GLY B 1 4 ? -8.117 -15.672 2.355 1 46.12 4 GLY B O 1
ATOM 923 N N . SER B 1 5 ? -8.141 -17.562 3.617 1 48.81 5 SER B N 1
ATOM 924 C CA . SER B 1 5 ? -8.234 -16.812 4.863 1 48.81 5 SER B CA 1
ATOM 925 C C . SER B 1 5 ? -6.883 -16.203 5.238 1 48.81 5 SER B C 1
ATOM 927 O O . SER B 1 5 ? -6.82 -15.086 5.746 1 48.81 5 SER B O 1
ATOM 929 N N . ALA B 1 6 ? -5.781 -17.016 5.102 1 49.34 6 ALA B N 1
ATOM 930 C CA . ALA B 1 6 ? -4.465 -16.547 5.52 1 49.34 6 ALA B CA 1
ATOM 931 C C . ALA B 1 6 ? -4.062 -15.297 4.73 1 49.34 6 ALA B C 1
ATOM 933 O O . ALA B 1 6 ? -3.533 -14.344 5.301 1 49.34 6 ALA B O 1
ATOM 934 N N . ASN B 1 7 ? -4.52 -15.266 3.521 1 65.56 7 ASN B N 1
ATOM 935 C CA . ASN B 1 7 ? -4.156 -14.141 2.664 1 65.56 7 ASN B CA 1
ATOM 936 C C . ASN B 1 7 ? -5 -12.906 2.975 1 65.56 7 ASN B C 1
ATOM 938 O O . ASN B 1 7 ? -4.484 -11.781 2.975 1 65.56 7 ASN B O 1
ATOM 942 N N . ALA B 1 8 ? -6.23 -13.297 3.48 1 62.5 8 ALA B N 1
ATOM 943 C CA . ALA B 1 8 ? -7.098 -12.172 3.818 1 62.5 8 ALA B CA 1
ATOM 944 C C . ALA B 1 8 ? -6.637 -11.492 5.105 1 62.5 8 ALA B C 1
ATOM 946 O O . ALA B 1 8 ? -6.633 -10.266 5.199 1 62.5 8 ALA B O 1
ATOM 947 N N . ALA B 1 9 ? -6.203 -12.312 5.988 1 70.12 9 ALA B N 1
ATOM 948 C CA . ALA B 1 9 ? -5.73 -11.773 7.258 1 70.12 9 ALA B CA 1
ATOM 949 C C . ALA B 1 9 ? -4.465 -10.945 7.066 1 70.12 9 ALA B C 1
ATOM 951 O O . ALA B 1 9 ? -4.289 -9.906 7.707 1 70.12 9 ALA B O 1
ATOM 952 N N . ASP B 1 10 ? -3.793 -11.281 6.129 1 84.12 10 ASP B N 1
ATOM 953 C CA . ASP B 1 10 ? -2.539 -10.586 5.871 1 84.12 10 ASP B CA 1
ATOM 954 C C . ASP B 1 10 ? -2.791 -9.227 5.227 1 84.12 10 ASP B C 1
ATOM 956 O O . ASP B 1 10 ? -2.225 -8.211 5.652 1 84.12 10 ASP B O 1
ATOM 960 N N . VAL B 1 11 ? -3.883 -9.258 4.414 1 92.56 11 VAL B N 1
ATOM 961 C CA . VAL B 1 11 ? -4.191 -8 3.732 1 92.56 11 VAL B CA 1
ATOM 962 C C . VAL B 1 11 ? -4.891 -7.047 4.695 1 92.56 11 VAL B C 1
ATOM 964 O O . VAL B 1 11 ? -4.652 -5.836 4.664 1 92.56 11 VAL B O 1
ATOM 967 N N . HIS B 1 12 ? -5.73 -7.602 5.613 1 94.69 12 HIS B N 1
ATOM 968 C CA . HIS B 1 12 ? -6.383 -6.789 6.633 1 94.69 12 HIS B CA 1
ATOM 969 C C . HIS B 1 12 ? -5.359 -6.156 7.57 1 94.69 12 HIS B C 1
ATOM 971 O O . HIS B 1 12 ? -5.426 -4.957 7.848 1 94.69 12 HIS B O 1
ATOM 977 N N . SER B 1 13 ? -4.445 -6.977 7.98 1 94.31 13 SER B N 1
ATOM 978 C CA . SER B 1 13 ? -3.391 -6.461 8.844 1 94.31 13 SER B CA 1
ATOM 979 C C . SER B 1 13 ? -2.549 -5.41 8.133 1 94.31 13 SER B C 1
ATOM 981 O O . SER B 1 13 ? -2.143 -4.414 8.734 1 94.31 13 SER B O 1
ATOM 983 N N . LEU B 1 14 ? -2.295 -5.625 6.91 1 95.19 14 LEU B N 1
ATOM 984 C CA . LEU B 1 14 ? -1.56 -4.664 6.094 1 95.19 14 LEU B CA 1
ATOM 985 C C . LEU B 1 14 ? -2.326 -3.352 5.973 1 95.19 14 LEU B C 1
ATOM 987 O O . LEU B 1 14 ? -1.738 -2.273 6.07 1 95.19 14 LEU B O 1
ATOM 991 N N . ALA B 1 15 ? -3.654 -3.459 5.801 1 96.94 15 ALA B N 1
ATOM 992 C CA . ALA B 1 15 ? -4.492 -2.266 5.723 1 96.94 15 ALA B CA 1
ATOM 993 C C . ALA B 1 15 ? -4.441 -1.473 7.027 1 96.94 15 ALA B C 1
ATOM 995 O O . ALA B 1 15 ? -4.309 -0.246 7.008 1 96.94 15 ALA B O 1
ATOM 996 N N . LYS B 1 16 ? -4.469 -2.195 8.102 1 96.25 16 LYS B N 1
ATOM 997 C CA . LYS B 1 16 ? -4.391 -1.545 9.406 1 96.25 16 LYS B CA 1
ATOM 998 C C . LYS B 1 16 ? -3.051 -0.84 9.594 1 96.25 16 LYS B C 1
ATOM 1000 O O . LYS B 1 16 ? -3 0.296 10.07 1 96.25 16 LYS B O 1
ATOM 1005 N N . SER B 1 17 ? -2.051 -1.443 9.211 1 96.12 17 SER B N 1
ATOM 1006 C CA . SER B 1 17 ? -0.721 -0.853 9.32 1 96.12 17 SER B CA 1
ATOM 1007 C C . SER B 1 17 ? -0.59 0.384 8.438 1 96.12 17 SER B C 1
ATOM 1009 O O . SER B 1 17 ? 0.026 1.375 8.836 1 96.12 17 SER B O 1
ATOM 1011 N N . ALA B 1 18 ? -1.139 0.304 7.285 1 97.12 18 ALA B N 1
ATOM 1012 C CA . ALA B 1 18 ? -1.085 1.441 6.371 1 97.12 18 ALA B CA 1
ATOM 1013 C C . ALA B 1 18 ? -1.829 2.643 6.945 1 97.12 18 ALA B C 1
ATOM 1015 O O . ALA B 1 18 ? -1.337 3.771 6.887 1 97.12 18 ALA B O 1
ATOM 1016 N N . LEU B 1 19 ? -2.961 2.381 7.527 1 98.19 19 LEU B N 1
ATOM 1017 C CA . LEU B 1 19 ? -3.711 3.459 8.164 1 98.19 19 LEU B CA 1
ATOM 1018 C C . LEU B 1 19 ? -2.951 4.012 9.367 1 98.19 19 LEU B C 1
ATOM 1020 O O . LEU B 1 19 ? -2.996 5.215 9.633 1 98.19 19 LEU B O 1
ATOM 1024 N N . GLY B 1 20 ? -2.266 3.234 10.039 1 96.62 20 GLY B N 1
ATOM 1025 C CA . GLY B 1 20 ? -1.405 3.684 11.125 1 96.62 20 GLY B CA 1
ATOM 1026 C C . GLY B 1 20 ? -0.293 4.605 10.656 1 96.62 20 GLY B C 1
ATOM 1027 O O . GLY B 1 20 ? -0.042 5.645 11.273 1 96.62 20 GLY B O 1
ATOM 1028 N N . ALA B 1 21 ? 0.334 4.211 9.617 1 95.81 21 ALA B N 1
ATOM 1029 C CA . ALA B 1 21 ? 1.373 5.066 9.047 1 95.81 21 ALA B CA 1
ATOM 1030 C C . ALA B 1 21 ? 0.798 6.41 8.602 1 95.81 21 ALA B C 1
ATOM 1032 O O . ALA B 1 21 ? 1.452 7.445 8.734 1 95.81 21 ALA B O 1
ATOM 1033 N N . THR B 1 22 ? -0.46 6.359 8.062 1 97.75 22 THR B N 1
ATOM 1034 C CA . THR B 1 22 ? -1.142 7.582 7.648 1 97.75 22 THR B CA 1
ATOM 1035 C C . THR B 1 22 ? -1.398 8.492 8.852 1 97.75 22 THR B C 1
ATOM 1037 O O . THR B 1 22 ? -1.162 9.695 8.781 1 97.75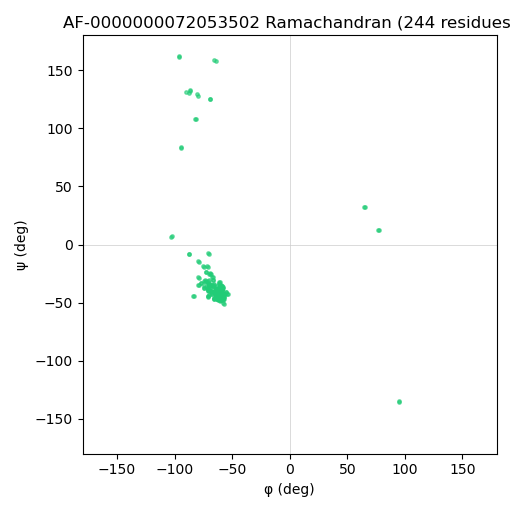 22 THR B O 1
ATOM 1040 N N . THR B 1 23 ? -1.803 7.898 9.945 1 96.88 23 THR B N 1
ATOM 1041 C CA . THR B 1 23 ? -2.037 8.633 11.188 1 96.88 23 THR B CA 1
ATOM 1042 C C . THR B 1 23 ? -0.745 9.273 11.688 1 96.88 23 THR B C 1
ATOM 1044 O O . THR B 1 23 ? -0.729 10.445 12.055 1 96.88 23 THR B O 1
ATOM 1047 N N . LEU B 1 24 ? 0.246 8.547 11.664 1 95.88 24 LEU B N 1
ATOM 1048 C CA . LEU B 1 24 ? 1.53 9.055 12.133 1 95.88 24 LEU B CA 1
ATOM 1049 C C . LEU B 1 24 ? 2.002 10.219 11.273 1 95.88 24 LEU B C 1
ATOM 1051 O O . LEU B 1 24 ? 2.492 11.219 11.789 1 95.88 24 LEU B O 1
ATOM 1055 N N . GLN B 1 25 ? 1.813 10.07 9.992 1 96.19 25 GLN B N 1
ATOM 1056 C CA . GLN B 1 25 ? 2.203 11.148 9.094 1 96.19 25 GLN B CA 1
ATOM 1057 C C . GLN B 1 25 ? 1.393 12.414 9.375 1 96.19 25 GLN B C 1
ATOM 1059 O O . GLN B 1 25 ? 1.942 13.516 9.391 1 96.19 25 GLN B O 1
ATOM 1064 N N . GLY B 1 26 ? 0.091 12.242 9.547 1 97.12 26 GLY B N 1
ATOM 1065 C CA . GLY B 1 26 ? -0.723 13.391 9.898 1 97.12 26 GLY B CA 1
ATOM 1066 C C . GLY B 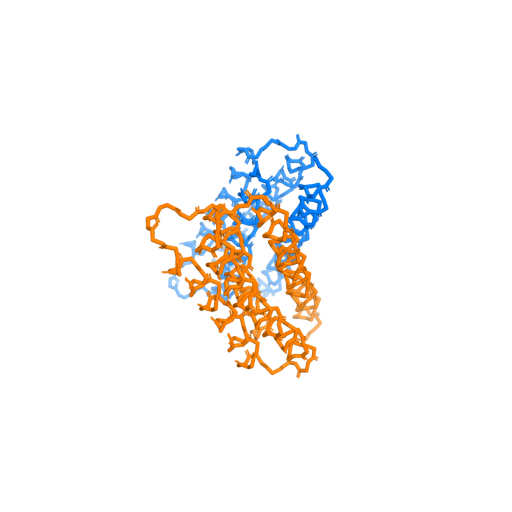1 26 ? -0.269 14.078 11.172 1 97.12 26 GLY B C 1
ATOM 1067 O O . GLY B 1 26 ? -0.257 15.312 11.25 1 97.12 26 GLY B O 1
ATOM 1068 N N . GLY B 1 27 ? 0.062 13.328 12.148 1 96 27 GLY B N 1
ATOM 1069 C CA . GLY B 1 27 ? 0.59 13.883 13.383 1 96 27 GLY B CA 1
ATOM 1070 C C . GLY B 1 27 ? 1.87 14.672 13.188 1 96 27 GLY B C 1
ATOM 1071 O O . GLY B 1 27 ? 2.031 15.75 13.75 1 96 27 GLY B O 1
ATOM 1072 N N . GLU B 1 28 ? 2.701 14.18 12.352 1 95.12 28 GLU B N 1
ATOM 1073 C CA . GLU B 1 28 ? 3.949 14.867 12.047 1 95.12 28 GLU B CA 1
ATOM 1074 C C . GLU B 1 28 ? 3.686 16.203 11.367 1 95.12 28 GLU B C 1
ATOM 1076 O O . GLU B 1 28 ? 4.359 17.203 11.648 1 95.12 28 GLU B O 1
ATOM 1081 N N . VAL B 1 29 ? 2.777 16.203 10.516 1 97.06 29 VAL B N 1
ATOM 1082 C CA . VAL B 1 29 ? 2.443 17.422 9.773 1 97.06 29 VAL B CA 1
ATOM 1083 C C . VAL B 1 29 ? 1.952 18.5 10.734 1 97.06 29 VAL B C 1
ATOM 1085 O O . VAL B 1 29 ? 2.389 19.641 10.664 1 97.06 29 VAL B O 1
ATOM 1088 N N . THR B 1 30 ? 1.105 18.125 11.672 1 96.69 30 THR B N 1
ATOM 1089 C CA . THR B 1 30 ? 0.53 19.078 12.602 1 96.69 30 THR B CA 1
ATOM 1090 C C . THR B 1 30 ? 1.6 19.625 13.547 1 96.69 30 THR B C 1
ATOM 1092 O O . THR B 1 30 ? 1.606 20.812 13.867 1 96.69 30 THR B O 1
ATOM 1095 N N . LYS B 1 31 ? 2.441 18.766 13.945 1 96.38 31 LYS B N 1
ATOM 1096 C CA . LYS B 1 31 ? 3.557 19.219 14.781 1 96.38 31 LYS B CA 1
ATOM 1097 C C . LYS B 1 31 ? 4.438 20.219 14.039 1 96.38 31 LYS B C 1
ATOM 1099 O O . LYS B 1 31 ? 4.812 21.25 14.594 1 96.38 31 LYS B O 1
ATOM 1104 N N . LYS B 1 32 ? 4.797 19.906 12.836 1 96.81 32 LYS B N 1
ATOM 1105 C CA . LYS B 1 32 ? 5.629 20.781 12.023 1 96.81 32 LYS B CA 1
ATOM 1106 C C . LYS B 1 32 ? 4.965 22.141 11.828 1 96.81 32 LYS B C 1
ATOM 1108 O O . LYS B 1 32 ? 5.633 23.188 11.891 1 96.81 32 LYS B O 1
ATOM 1113 N N . MET B 1 33 ? 3.68 22.188 11.656 1 97.44 33 MET B N 1
ATOM 1114 C CA . MET B 1 33 ? 2.961 23.453 11.469 1 97.44 33 MET B CA 1
ATOM 1115 C C . MET B 1 33 ? 3.057 24.328 12.711 1 97.44 33 MET B C 1
ATOM 1117 O O . MET B 1 33 ? 3.244 25.531 12.617 1 97.44 33 MET B O 1
ATOM 1121 N N . ALA B 1 34 ? 2.895 23.656 13.836 1 96.38 34 ALA B N 1
ATOM 1122 C CA . ALA B 1 34 ? 3.012 24.391 15.094 1 96.38 34 ALA B CA 1
ATOM 1123 C C . ALA B 1 34 ? 4.387 25.031 15.227 1 96.38 34 ALA B C 1
ATOM 1125 O O . ALA B 1 34 ? 4.5 26.172 15.688 1 96.38 34 ALA B O 1
ATOM 1126 N N . GLU B 1 35 ? 5.367 24.375 14.734 1 97.25 35 GLU B N 1
ATOM 1127 C CA . GLU B 1 35 ? 6.727 24.906 14.797 1 97.25 35 GLU B CA 1
ATOM 1128 C C . GLU B 1 35 ? 6.926 26.047 13.805 1 97.25 35 GLU B C 1
ATOM 1130 O O . GLU B 1 35 ? 7.609 27.031 14.117 1 97.25 35 GLU B O 1
ATOM 1135 N N . LEU B 1 36 ? 6.281 25.938 12.656 1 96.81 36 LEU B N 1
ATOM 1136 C CA . LEU B 1 36 ? 6.465 26.906 11.578 1 96.81 36 LEU B CA 1
ATOM 1137 C C . LEU B 1 36 ? 5.793 28.234 11.93 1 96.81 36 LEU B C 1
ATOM 1139 O O . LEU B 1 36 ? 6.184 29.281 11.414 1 96.81 36 LEU B O 1
ATOM 1143 N N . MET B 1 37 ? 4.812 28.188 12.797 1 96 37 MET B N 1
ATOM 1144 C CA . MET B 1 37 ? 4.039 29.391 13.086 1 96 37 MET B CA 1
ATOM 1145 C C . MET B 1 37 ? 4.789 30.297 14.047 1 96 37 MET B C 1
ATOM 1147 O O . MET B 1 37 ? 4.516 31.5 14.109 1 96 37 MET B O 1
ATOM 1151 N N . MET B 1 38 ? 5.793 29.734 14.648 1 95.62 38 MET B N 1
ATOM 1152 C CA . MET B 1 38 ? 6.508 30.531 15.648 1 95.62 38 MET B CA 1
ATOM 1153 C C . MET B 1 38 ? 7.285 31.656 14.984 1 95.62 38 MET B C 1
ATOM 1155 O O . MET B 1 38 ? 8.078 31.422 14.07 1 95.62 38 MET B O 1
ATOM 1159 N N . GLY B 1 39 ? 7.082 33 15.391 1 94.62 39 GLY B N 1
ATOM 1160 C CA . GLY B 1 39 ? 7.809 34.156 14.922 1 94.62 39 GLY B CA 1
ATOM 1161 C C . GLY B 1 39 ? 7.367 34.625 13.547 1 94.62 39 GLY B C 1
ATOM 1162 O O . GLY B 1 39 ? 8.016 35.5 12.938 1 94.62 39 GLY B O 1
ATOM 1163 N N . LYS B 1 40 ? 6.289 34.156 13.039 1 95.94 40 LYS B N 1
ATOM 1164 C CA . LYS B 1 40 ? 5.82 34.531 11.711 1 95.94 40 LYS B CA 1
ATOM 1165 C C . LYS B 1 40 ? 4.781 35.656 11.781 1 95.94 40 LYS B C 1
ATOM 1167 O O . LYS B 1 40 ? 4.27 35.969 12.859 1 95.94 40 LYS B O 1
ATOM 1172 N N . ALA B 1 41 ? 4.641 36.25 10.656 1 95.69 41 ALA B N 1
ATOM 1173 C CA . ALA B 1 41 ? 3.627 37.281 10.539 1 95.69 41 ALA B CA 1
ATOM 1174 C C . ALA B 1 41 ? 2.225 36.719 10.727 1 95.69 41 ALA B C 1
ATOM 1176 O O . ALA B 1 41 ? 1.996 35.531 10.5 1 95.69 41 ALA B O 1
ATOM 1177 N N . ALA B 1 42 ? 1.239 37.5 11.078 1 96.31 42 ALA B N 1
ATOM 1178 C CA . ALA B 1 42 ? -0.114 37.094 11.461 1 96.31 42 ALA B CA 1
ATOM 1179 C C . ALA B 1 42 ? -0.82 36.375 10.328 1 96.31 42 ALA B C 1
ATOM 1181 O O . ALA B 1 42 ? -1.557 35.406 10.562 1 96.31 42 ALA B O 1
ATOM 1182 N N . ASP B 1 43 ? -0.576 36.812 9.109 1 94.94 43 ASP B N 1
ATOM 1183 C CA . ASP B 1 43 ? -1.251 36.188 7.977 1 94.94 43 ASP B CA 1
ATOM 1184 C C . ASP B 1 43 ? -0.705 34.781 7.723 1 94.94 43 ASP B C 1
ATOM 1186 O O . ASP B 1 43 ? -1.457 33.875 7.367 1 94.94 43 ASP B O 1
ATOM 1190 N N . VAL B 1 44 ? 0.555 34.656 7.984 1 94.31 44 VAL B N 1
ATOM 1191 C CA . VAL B 1 44 ? 1.178 33.344 7.848 1 94.31 44 VAL B CA 1
ATOM 1192 C C . VAL B 1 44 ? 0.684 32.406 8.961 1 94.31 44 VAL B C 1
ATOM 1194 O O . VAL B 1 44 ? 0.331 31.25 8.703 1 94.31 44 VAL B O 1
ATOM 1197 N N . VAL B 1 45 ? 0.626 32.906 10.133 1 97.12 45 VAL B N 1
ATOM 1198 C CA . VAL B 1 45 ? 0.148 32.156 11.289 1 97.12 45 VAL B CA 1
ATOM 1199 C C . VAL B 1 45 ? -1.301 31.719 11.062 1 97.12 45 VAL B C 1
ATOM 1201 O O . VAL B 1 45 ? -1.668 30.578 11.344 1 97.12 45 VAL B O 1
ATOM 1204 N N . GLN B 1 46 ? -2.115 32.625 10.516 1 97 46 GLN B N 1
ATOM 1205 C CA . GLN B 1 46 ? -3.512 32.281 10.258 1 97 46 GLN B CA 1
ATOM 1206 C C . GLN B 1 46 ? -3.625 31.156 9.227 1 97 46 GLN B C 1
ATOM 1208 O O . GLN B 1 46 ? -4.422 30.234 9.398 1 97 46 GLN B O 1
ATOM 1213 N N . THR B 1 47 ? -2.811 31.281 8.102 1 97.25 47 THR B N 1
ATOM 1214 C CA . THR B 1 47 ? -2.844 30.25 7.062 1 97.25 47 THR B CA 1
ATOM 1215 C C . THR B 1 47 ? -2.43 28.906 7.633 1 97.25 47 THR B C 1
ATOM 1217 O O . THR B 1 47 ? -3.094 27.891 7.391 1 97.25 47 THR B O 1
ATOM 1220 N N . LEU B 1 48 ? -1.472 28.891 8.461 1 97.75 48 LEU B N 1
ATOM 1221 C CA . LEU B 1 48 ? -0.986 27.641 9.07 1 97.75 48 LEU B CA 1
ATOM 1222 C C . LEU B 1 48 ? -1.992 27.109 10.07 1 97.75 48 LEU B C 1
ATOM 1224 O O . LEU B 1 48 ? -2.17 25.891 10.188 1 97.75 48 LEU B O 1
ATOM 1228 N N . THR B 1 49 ? -2.631 27.953 10.805 1 97.69 49 THR B N 1
ATOM 1229 C CA . THR B 1 49 ? -3.656 27.547 11.758 1 97.69 49 THR B CA 1
ATOM 1230 C C . THR B 1 49 ? -4.824 26.875 11.039 1 97.69 49 THR B C 1
ATOM 1232 O O . THR B 1 49 ? -5.289 25.812 11.453 1 97.69 49 THR B O 1
ATOM 1235 N N . ASP B 1 50 ? -5.246 27.5 9.945 1 97.81 50 ASP B N 1
ATOM 1236 C CA . ASP B 1 50 ? -6.309 26.906 9.141 1 97.81 50 ASP B CA 1
ATOM 1237 C C . ASP B 1 50 ? -5.883 25.547 8.594 1 97.81 50 ASP B C 1
ATOM 1239 O O . ASP B 1 50 ? -6.672 24.594 8.609 1 97.81 50 ASP B O 1
ATOM 1243 N N . CYS B 1 51 ? -4.73 25.484 8.133 1 98.25 51 CYS B N 1
ATOM 1244 C CA . CYS B 1 51 ? -4.195 24.219 7.633 1 98.25 51 CYS B CA 1
ATOM 1245 C C . CYS B 1 51 ? -4.164 23.172 8.727 1 98.25 51 CYS B C 1
ATOM 1247 O O . CYS B 1 51 ? -4.523 22.016 8.492 1 98.25 51 CYS B O 1
ATOM 1249 N N . SER B 1 52 ? -3.73 23.547 9.898 1 97.88 52 SER B N 1
ATOM 1250 C CA . SER B 1 52 ? -3.707 22.625 11.031 1 97.88 52 SER B CA 1
ATOM 1251 C C . SER B 1 52 ? -5.105 22.094 11.344 1 97.88 52 SER B C 1
ATOM 1253 O O . SER B 1 52 ? -5.273 20.922 11.68 1 97.88 52 SER B O 1
ATOM 1255 N N . GLN B 1 53 ? -6.094 22.922 11.172 1 98.25 53 GLN B N 1
ATOM 1256 C CA . GLN B 1 53 ? -7.469 22.5 11.391 1 98.25 53 GLN B CA 1
ATOM 1257 C C . GLN B 1 53 ? -7.906 21.484 10.344 1 98.25 53 GLN B C 1
ATOM 1259 O O . GLN B 1 53 ? -8.578 20.5 10.664 1 98.25 53 GLN B O 1
ATOM 1264 N N . ASN B 1 54 ? -7.535 21.734 9.07 1 98.69 54 ASN B N 1
ATOM 1265 C CA . ASN B 1 54 ? -7.801 20.75 8.023 1 98.69 54 ASN B CA 1
ATOM 1266 C C . ASN B 1 54 ? -7.203 19.391 8.367 1 98.69 54 ASN B C 1
ATOM 1268 O O . ASN B 1 54 ? -7.855 18.359 8.188 1 98.69 54 ASN B O 1
ATOM 1272 N N . TYR B 1 55 ? -6.039 19.328 8.898 1 98.62 55 TYR B N 1
ATOM 1273 C CA . TYR B 1 55 ? -5.371 18.078 9.219 1 98.62 55 TYR B CA 1
ATOM 1274 C C . TYR B 1 55 ? -5.992 17.422 10.445 1 98.62 55 TYR B C 1
ATOM 1276 O O . TYR B 1 55 ? -6.016 16.203 10.562 1 98.62 55 TYR B O 1
ATOM 1284 N N . ASN B 1 56 ? -6.496 18.234 11.391 1 98.31 56 ASN B N 1
ATOM 1285 C CA . ASN B 1 56 ? -7.25 17.641 12.492 1 98.31 56 ASN B CA 1
ATOM 1286 C C . ASN B 1 56 ? -8.477 16.891 12 1 98.31 56 ASN B C 1
ATOM 1288 O O . ASN B 1 56 ? -8.75 15.781 12.445 1 98.31 56 ASN B O 1
ATOM 1292 N N . VAL B 1 57 ? -9.156 17.484 11.055 1 98.75 57 VAL B N 1
ATOM 1293 C CA . VAL B 1 57 ? -10.32 16.828 10.469 1 98.75 57 VAL B CA 1
ATOM 1294 C C . VAL B 1 57 ? -9.875 15.586 9.711 1 98.75 57 VAL B C 1
ATOM 1296 O O . VAL B 1 57 ? -10.477 14.516 9.844 1 98.75 57 VAL B O 1
ATOM 1299 N N . ALA B 1 58 ? -8.812 15.727 8.891 1 98.75 58 ALA B N 1
ATOM 1300 C CA . ALA B 1 58 ? -8.281 14.594 8.141 1 98.75 58 ALA B CA 1
ATOM 1301 C C . ALA B 1 58 ? -7.949 13.43 9.07 1 98.75 58 ALA B C 1
ATOM 1303 O O . ALA B 1 58 ? -8.289 12.281 8.781 1 98.75 58 ALA B O 1
ATOM 1304 N N . MET B 1 59 ? -7.352 13.734 10.203 1 98.62 59 MET B N 1
ATOM 1305 C CA . MET B 1 59 ? -6.957 12.688 11.141 1 98.62 59 MET B CA 1
ATOM 1306 C C . MET B 1 59 ? -8.18 12.047 11.789 1 98.62 59 MET B C 1
ATOM 1308 O O . MET B 1 59 ? -8.203 10.836 12.023 1 98.62 59 MET B O 1
ATOM 1312 N N . ASP B 1 60 ? -9.188 12.805 12.031 1 98.81 60 ASP B N 1
ATOM 1313 C CA . ASP B 1 60 ? -10.445 12.242 12.516 1 98.81 60 ASP B CA 1
ATOM 1314 C C . ASP B 1 60 ? -11.039 11.273 11.5 1 98.81 60 ASP B C 1
ATOM 1316 O O . ASP B 1 60 ? -11.586 10.234 11.875 1 98.81 60 ASP B O 1
ATOM 1320 N N . LYS B 1 61 ? -10.93 11.594 10.219 1 98.94 61 LYS B N 1
ATOM 1321 C CA . LYS B 1 61 ? -11.461 10.742 9.164 1 98.94 61 LYS B CA 1
ATOM 1322 C C . LYS B 1 61 ? -10.648 9.461 9.023 1 98.94 61 LYS B C 1
ATOM 1324 O O . LYS B 1 61 ? -11.195 8.406 8.711 1 98.94 61 LYS B O 1
ATOM 1329 N N . ILE B 1 62 ? -9.352 9.523 9.32 1 98.94 62 ILE B N 1
ATOM 1330 C CA . ILE B 1 62 ? -8.531 8.32 9.312 1 98.94 62 ILE B CA 1
ATOM 1331 C C . ILE B 1 62 ? -8.906 7.434 10.492 1 98.94 62 ILE B C 1
ATOM 1333 O O . ILE B 1 62 ? -8.953 6.207 10.367 1 98.94 62 ILE B O 1
ATOM 1337 N N . LYS B 1 63 ? -9.195 7.992 11.625 1 98.81 63 LYS B N 1
ATOM 1338 C CA . LYS B 1 63 ? -9.688 7.227 12.766 1 98.81 63 LYS B CA 1
ATOM 1339 C C . LYS B 1 63 ? -11.016 6.547 12.438 1 98.81 63 LYS B C 1
ATOM 1341 O O . LYS B 1 63 ? -11.219 5.379 12.766 1 98.81 63 LYS B O 1
ATOM 1346 N N . PHE B 1 64 ? -11.844 7.316 11.828 1 98.88 64 PHE B N 1
ATOM 1347 C CA . PHE B 1 64 ? -13.109 6.758 11.375 1 98.88 64 PHE B CA 1
ATOM 1348 C C . PHE B 1 64 ? -12.883 5.582 10.438 1 98.88 64 PHE B C 1
ATOM 1350 O O . PHE B 1 64 ? -13.5 4.527 10.586 1 98.88 64 PHE B O 1
ATOM 1357 N N . ALA B 1 65 ? -11.984 5.738 9.438 1 98.88 65 ALA B N 1
ATOM 1358 C CA . ALA B 1 65 ? -11.664 4.684 8.477 1 98.88 65 ALA B CA 1
ATOM 1359 C C . ALA B 1 65 ? -11.094 3.453 9.18 1 98.88 65 ALA B C 1
ATOM 1361 O O . ALA B 1 65 ? -11.422 2.318 8.82 1 98.88 65 ALA B O 1
ATOM 1362 N N . THR B 1 66 ? -10.297 3.672 10.219 1 98.75 66 THR B N 1
ATOM 1363 C CA . THR B 1 66 ? -9.695 2.582 10.977 1 98.75 66 THR B CA 1
ATOM 1364 C C . THR B 1 66 ? -10.766 1.775 11.703 1 98.75 66 THR B C 1
ATOM 1366 O O . THR B 1 66 ? -10.758 0.543 11.664 1 98.75 66 THR B O 1
ATOM 1369 N N . ALA B 1 67 ? -11.648 2.469 12.328 1 98.75 67 ALA B N 1
ATOM 1370 C CA . ALA B 1 67 ? -12.758 1.792 12.992 1 98.75 67 ALA B CA 1
ATOM 1371 C C . ALA B 1 67 ? -13.617 1.03 11.992 1 98.75 67 ALA B C 1
ATOM 1373 O O . ALA B 1 67 ? -14.055 -0.089 12.266 1 98.75 67 ALA B O 1
ATOM 1374 N N . ALA B 1 68 ? -13.898 1.622 10.859 1 98.75 68 ALA B N 1
ATOM 1375 C CA . ALA B 1 68 ? -14.688 0.987 9.805 1 98.75 68 ALA B CA 1
ATOM 1376 C C . ALA B 1 68 ? -14.008 -0.28 9.297 1 98.75 68 ALA B C 1
ATOM 1378 O O . ALA B 1 68 ? -14.68 -1.266 8.977 1 98.75 68 ALA B O 1
ATOM 1379 N N . LEU B 1 69 ? -12.711 -0.252 9.18 1 98.31 69 LEU B N 1
ATOM 1380 C CA . LEU B 1 69 ? -11.953 -1.42 8.742 1 98.31 69 LEU B CA 1
ATOM 1381 C C . LEU B 1 69 ? -12.133 -2.578 9.719 1 98.31 69 LEU B C 1
ATOM 1383 O O . LEU B 1 69 ? -12.328 -3.723 9.297 1 98.31 69 LEU B O 1
ATOM 1387 N N . GLU B 1 70 ? -12.062 -2.289 10.977 1 97.88 70 GLU B N 1
ATOM 1388 C CA . GLU B 1 70 ? -12.25 -3.312 12 1 97.88 70 GLU B CA 1
ATOM 1389 C C . GLU B 1 70 ? -13.648 -3.918 11.914 1 97.88 70 GLU B C 1
ATOM 1391 O O . GLU B 1 70 ? -13.828 -5.113 12.156 1 97.88 70 GLU B O 1
ATOM 1396 N N . ALA B 1 71 ? -14.586 -3.117 11.555 1 97.94 71 ALA B N 1
ATOM 1397 C CA . ALA B 1 71 ? -15.977 -3.547 11.43 1 97.94 71 ALA B CA 1
ATOM 1398 C C . ALA B 1 71 ? -16.25 -4.117 10.039 1 97.94 71 ALA B C 1
ATOM 1400 O O . ALA B 1 71 ? -17.375 -4.566 9.758 1 97.94 71 ALA B O 1
ATOM 1401 N N . LYS B 1 72 ? -15.352 -4.008 9.148 1 97.19 72 LYS B N 1
ATOM 1402 C CA . LYS B 1 72 ? -15.414 -4.5 7.773 1 97.19 72 LYS B CA 1
ATOM 1403 C C . LYS B 1 72 ? -16.5 -3.781 6.98 1 97.19 72 LYS B C 1
ATOM 1405 O O . LYS B 1 72 ? -17.203 -4.398 6.18 1 97.19 72 LYS B O 1
ATOM 1410 N N . VAL B 1 73 ? -16.719 -2.59 7.285 1 98.5 73 VAL B N 1
ATOM 1411 C CA . VAL B 1 73 ? -17.594 -1.724 6.496 1 98.5 73 VAL B CA 1
ATOM 1412 C C . VAL B 1 73 ? -16.75 -0.93 5.492 1 98.5 73 VAL B C 1
ATOM 1414 O O . VAL B 1 73 ? -16.469 0.249 5.711 1 98.5 73 VAL B O 1
ATOM 1417 N N . PHE B 1 74 ? -16.453 -1.497 4.371 1 98.12 74 PHE B N 1
ATOM 1418 C CA . PHE B 1 74 ? -15.391 -1.034 3.482 1 98.12 74 PHE B CA 1
ATOM 1419 C C . PHE B 1 74 ? -15.812 0.241 2.76 1 98.12 74 PHE B C 1
ATOM 1421 O O . PHE B 1 74 ? -14.969 1.072 2.416 1 98.12 74 PHE B O 1
ATOM 1428 N N . ASN B 1 75 ? -17.078 0.413 2.492 1 98.44 75 ASN B N 1
ATOM 1429 C CA . ASN B 1 75 ? -17.5 1.695 1.938 1 98.44 75 ASN B CA 1
ATOM 1430 C C . ASN B 1 75 ? -17.156 2.852 2.869 1 98.44 75 ASN B C 1
ATOM 1432 O O . ASN B 1 75 ? -16.75 3.92 2.412 1 98.44 75 ASN B O 1
ATOM 1436 N N . ASP B 1 76 ? -17.312 2.652 4.16 1 98.75 76 ASP B N 1
ATOM 1437 C CA . ASP B 1 76 ? -16.953 3.682 5.133 1 98.75 76 ASP B CA 1
ATOM 1438 C C . ASP B 1 76 ? -15.445 3.879 5.203 1 98.75 76 ASP B C 1
ATOM 1440 O O . ASP B 1 76 ? -14.969 4.996 5.426 1 98.75 76 ASP B O 1
ATOM 1444 N N . VAL B 1 77 ? -14.711 2.811 5.016 1 98.81 77 VAL B N 1
ATOM 1445 C CA . VAL B 1 77 ? -13.258 2.936 4.93 1 98.81 77 VAL B CA 1
ATOM 1446 C C . VAL B 1 77 ? -12.883 3.877 3.789 1 98.81 77 VAL B C 1
ATOM 1448 O O . VAL B 1 77 ? -12.117 4.824 3.982 1 98.81 77 VAL B O 1
ATOM 1451 N N . LYS B 1 78 ? -13.508 3.666 2.68 1 98.75 78 LYS B N 1
ATOM 1452 C CA . LYS B 1 78 ? -13.227 4.469 1.492 1 98.75 78 LYS B CA 1
ATOM 1453 C C . LYS B 1 78 ? -13.594 5.934 1.72 1 98.75 78 LYS B C 1
ATOM 1455 O O . LYS B 1 78 ? -12.82 6.832 1.392 1 98.75 78 LYS B O 1
ATOM 1460 N N . VAL B 1 79 ? -14.703 6.129 2.262 1 98.88 79 VAL B N 1
ATOM 1461 C CA . VAL B 1 79 ? -15.172 7.492 2.496 1 98.88 79 VAL B CA 1
ATOM 1462 C C . VAL B 1 79 ? -14.234 8.203 3.461 1 98.88 79 VAL B C 1
ATOM 1464 O O . VAL B 1 79 ? -13.859 9.359 3.236 1 98.88 79 VAL B O 1
ATOM 1467 N N . GLY B 1 80 ? -13.828 7.504 4.516 1 98.88 80 GLY B N 1
ATOM 1468 C CA . GLY B 1 80 ? -12.922 8.109 5.477 1 98.88 80 GLY B CA 1
ATOM 1469 C C . GLY B 1 80 ? -11.586 8.508 4.863 1 98.88 80 GLY B C 1
ATOM 1470 O O . GLY B 1 80 ? -11.133 9.633 5.043 1 98.88 80 GLY B O 1
ATOM 1471 N N . ILE B 1 81 ? -11.023 7.691 4.082 1 98.94 81 ILE B N 1
ATOM 1472 C CA . ILE B 1 81 ? -9.703 7.93 3.512 1 98.94 81 ILE B CA 1
ATOM 1473 C C . ILE B 1 81 ? -9.781 9.047 2.471 1 98.94 81 ILE B C 1
ATOM 1475 O O . ILE B 1 81 ? -8.969 9.969 2.48 1 98.94 81 ILE B O 1
ATOM 1479 N N . THR B 1 82 ? -10.797 8.961 1.65 1 98.88 82 THR B N 1
ATOM 1480 C CA . THR B 1 82 ? -10.898 9.938 0.572 1 98.88 82 THR B CA 1
ATOM 1481 C C . THR B 1 82 ? -11.211 11.328 1.126 1 98.88 82 THR B C 1
ATOM 1483 O O . THR B 1 82 ? -10.703 12.328 0.622 1 98.88 82 THR B O 1
ATOM 1486 N N . THR B 1 83 ? -12.016 11.336 2.133 1 98.88 83 THR B N 1
ATOM 1487 C CA . THR B 1 83 ? -12.297 12.625 2.766 1 98.88 83 THR B CA 1
ATOM 1488 C C . THR B 1 83 ? -11.039 13.195 3.416 1 98.88 83 THR B C 1
ATOM 1490 O O . THR B 1 83 ? -10.781 14.391 3.33 1 98.88 83 THR B O 1
ATOM 1493 N N . ALA B 1 84 ? -10.273 12.336 4.062 1 98.88 84 ALA B N 1
ATOM 1494 C CA . ALA B 1 84 ? -9.008 12.773 4.656 1 98.88 84 ALA B CA 1
ATOM 1495 C C . ALA B 1 84 ? -8.102 13.398 3.604 1 98.88 84 ALA B C 1
ATOM 1497 O O . ALA B 1 84 ? -7.508 14.461 3.832 1 98.88 84 ALA B O 1
ATOM 1498 N N . MET B 1 85 ? -8.023 12.828 2.473 1 98.69 85 MET B N 1
ATOM 1499 C CA . MET B 1 85 ? -7.203 13.344 1.378 1 98.69 85 MET B CA 1
ATOM 1500 C C . MET B 1 85 ? -7.707 14.711 0.927 1 98.69 85 MET B C 1
ATOM 1502 O O . MET B 1 85 ? -6.91 15.609 0.662 1 98.69 85 MET B O 1
ATOM 1506 N N . THR B 1 86 ? -8.992 14.742 0.833 1 98.75 86 THR B N 1
ATOM 1507 C CA . THR B 1 86 ? -9.602 16 0.409 1 98.75 86 THR B CA 1
ATOM 1508 C C . THR B 1 86 ? -9.289 17.109 1.403 1 98.75 86 THR B C 1
ATOM 1510 O O . THR B 1 86 ? -8.961 18.234 1.006 1 98.75 86 THR B O 1
ATOM 1513 N N . GLU B 1 87 ? -9.32 16.844 2.678 1 98.75 87 GLU B N 1
ATOM 1514 C CA . GLU B 1 87 ? -9 17.844 3.705 1 98.75 87 GLU B CA 1
ATOM 1515 C C . GLU B 1 87 ? -7.539 18.266 3.625 1 98.75 87 GLU B C 1
ATOM 1517 O O . GLU B 1 87 ? -7.227 19.453 3.764 1 98.75 87 GLU B O 1
ATOM 1522 N N . ALA B 1 88 ? -6.652 17.312 3.396 1 98.38 88 ALA B N 1
ATOM 1523 C CA . ALA B 1 88 ? -5.234 17.641 3.242 1 98.38 88 ALA B CA 1
ATOM 1524 C C . ALA B 1 88 ? -5.004 18.516 2.023 1 98.38 88 ALA B C 1
ATOM 1526 O O . ALA B 1 88 ? -4.172 19.438 2.059 1 98.38 88 ALA B O 1
ATOM 1527 N N . GLN B 1 89 ? -5.762 18.281 0.974 1 97.88 89 GLN B N 1
ATOM 1528 C CA . GLN B 1 89 ? -5.672 19.125 -0.213 1 97.88 89 GLN B CA 1
ATOM 1529 C C . GLN B 1 89 ? -6.164 20.531 0.079 1 97.88 89 GLN B C 1
ATOM 1531 O O . GLN B 1 89 ? -5.594 21.516 -0.415 1 97.88 89 GLN B O 1
ATOM 1536 N N . SER B 1 90 ? -7.258 20.594 0.846 1 98.25 90 SER B N 1
ATOM 1537 C CA . SER B 1 90 ? -7.758 21.906 1.259 1 98.25 90 SER B CA 1
ATOM 1538 C C . SER B 1 90 ? -6.699 22.688 2.031 1 98.25 90 SER B C 1
ATOM 1540 O O . SER B 1 90 ? -6.578 23.906 1.876 1 98.25 90 SER B O 1
ATOM 1542 N N . CYS B 1 91 ? -5.93 21.984 2.832 1 98 91 CYS B N 1
ATOM 1543 C CA . CYS B 1 91 ? -4.785 22.609 3.498 1 98 91 CYS B CA 1
ATOM 1544 C C . CYS B 1 91 ? -3.822 23.203 2.48 1 98 91 CYS B C 1
ATOM 1546 O O . CYS B 1 91 ? -3.455 24.375 2.582 1 98 91 CYS B O 1
ATOM 1548 N N . GLU B 1 92 ? -3.43 22.438 1.489 1 97.19 92 GLU B N 1
ATOM 1549 C CA . GLU B 1 92 ? -2.5 22.875 0.452 1 97.19 92 GLU B CA 1
ATOM 1550 C C . GLU B 1 92 ? -3.039 24.094 -0.296 1 97.19 92 GLU B C 1
ATOM 1552 O O . GLU B 1 92 ? -2.301 25.047 -0.558 1 97.19 92 GLU B O 1
ATOM 1557 N N . ASP B 1 93 ? -4.309 24.109 -0.529 1 96.69 93 ASP B N 1
ATOM 1558 C CA . ASP B 1 93 ? -4.953 25.141 -1.334 1 96.69 93 ASP B CA 1
ATOM 1559 C C . ASP B 1 93 ? -5.074 26.453 -0.556 1 96.69 93 ASP B C 1
ATOM 1561 O O . ASP B 1 93 ? -5.32 27.5 -1.143 1 96.69 93 ASP B O 1
ATOM 1565 N N . GLY B 1 94 ? -4.953 26.344 0.743 1 96.12 94 GLY B N 1
ATOM 1566 C CA . GLY B 1 94 ? -5.09 27.516 1.585 1 96.12 94 GLY B CA 1
ATOM 1567 C C . GLY B 1 94 ? -3.92 28.469 1.471 1 96.12 94 GLY B C 1
ATOM 1568 O O . GLY B 1 94 ? -4.016 29.625 1.875 1 96.12 94 GLY B O 1
ATOM 1569 N N . PHE B 1 95 ? -2.807 28.078 0.999 1 95.62 95 PHE B N 1
ATOM 1570 C CA . PHE B 1 95 ? -1.622 28.906 0.85 1 95.62 95 PHE B CA 1
ATOM 1571 C C . PHE B 1 95 ? -1.646 29.656 -0.482 1 95.62 95 PHE B C 1
ATOM 1573 O O . PHE B 1 95 ? -1.954 29.062 -1.521 1 95.62 95 PHE B O 1
ATOM 1580 N N . LYS B 1 96 ? -1.319 31.047 -0.312 1 88.38 96 LYS B N 1
ATOM 1581 C CA . LYS B 1 96 ? -1.112 31.844 -1.514 1 88.38 96 LYS B CA 1
ATOM 1582 C C . LYS B 1 96 ? 0.304 31.672 -2.055 1 88.38 96 LYS B C 1
ATOM 1584 O O . LYS B 1 96 ? 1.28 31.922 -1.342 1 88.38 96 LYS B O 1
ATOM 1589 N N . GLY B 1 97 ? 0.42 30.953 -3.186 1 90.94 97 GLY B N 1
ATOM 1590 C CA . GLY B 1 97 ? 1.739 30.656 -3.725 1 90.94 97 GLY B CA 1
ATOM 1591 C C . GLY B 1 97 ? 2.279 29.312 -3.293 1 90.94 97 GLY B C 1
ATOM 1592 O O . GLY B 1 97 ? 1.526 28.344 -3.188 1 90.94 97 GLY B O 1
ATOM 1593 N N . ALA B 1 98 ? 3.66 29.406 -2.908 1 92.12 98 ALA B N 1
ATOM 1594 C CA . ALA B 1 98 ? 4.281 28.141 -2.533 1 92.12 98 ALA B CA 1
ATOM 1595 C C . ALA B 1 98 ? 3.912 27.75 -1.104 1 92.12 98 ALA B C 1
ATOM 1597 O O . ALA B 1 98 ? 3.971 28.578 -0.194 1 92.12 98 ALA B O 1
ATOM 1598 N N . SER B 1 99 ? 3.439 26.578 -0.889 1 95.56 99 SER B N 1
ATOM 1599 C CA . SER B 1 99 ? 3.086 26.031 0.419 1 95.56 99 SER B CA 1
ATOM 1600 C C . SER B 1 99 ? 4.289 25.375 1.084 1 95.56 99 SER B C 1
ATOM 1602 O O . SER B 1 99 ? 4.984 24.578 0.46 1 95.56 99 SER B O 1
ATOM 1604 N N . PRO B 1 100 ? 4.59 25.672 2.32 1 96.12 100 PRO B N 1
ATOM 1605 C CA . PRO B 1 100 ? 5.672 25 3.027 1 96.12 100 PRO B CA 1
ATOM 1606 C C . PRO B 1 100 ? 5.34 23.547 3.355 1 96.12 100 PRO B C 1
ATOM 1608 O O . PRO B 1 100 ? 6.195 22.797 3.842 1 96.12 100 PRO B O 1
ATOM 1611 N N . MET B 1 101 ? 4.023 23.156 3.102 1 96.81 101 MET B N 1
ATOM 1612 C CA . MET B 1 101 ? 3.574 21.828 3.514 1 96.81 101 MET B CA 1
ATOM 1613 C C . MET B 1 101 ? 3.518 20.875 2.322 1 96.81 101 MET B C 1
ATOM 1615 O O . MET B 1 101 ? 3.055 19.734 2.451 1 96.81 101 MET B O 1
ATOM 1619 N N . THR B 1 102 ? 3.994 21.297 1.174 1 97.31 102 THR B N 1
ATOM 1620 C CA . THR B 1 102 ? 3.783 20.547 -0.055 1 97.31 102 THR B CA 1
ATOM 1621 C C . THR B 1 102 ? 4.375 19.141 0.064 1 97.31 102 THR B C 1
ATOM 1623 O O . THR B 1 102 ? 3.713 18.156 -0.251 1 97.31 102 THR B O 1
ATOM 1626 N N . ALA B 1 103 ? 5.566 19.031 0.518 1 95.5 103 ALA B N 1
ATOM 1627 C CA . ALA B 1 103 ? 6.215 17.719 0.625 1 95.5 103 ALA B CA 1
ATOM 1628 C C . ALA B 1 103 ? 5.48 16.828 1.618 1 95.5 103 ALA B C 1
ATOM 1630 O O . ALA B 1 103 ? 5.27 15.641 1.354 1 95.5 103 ALA B O 1
ATOM 1631 N N . ASP B 1 104 ? 5.004 17.375 2.729 1 95.69 104 ASP B N 1
ATOM 1632 C CA . ASP B 1 104 ? 4.293 16.625 3.756 1 95.69 104 ASP B CA 1
ATOM 1633 C C . ASP B 1 104 ? 2.906 16.203 3.27 1 95.69 104 ASP B C 1
ATOM 1635 O O . ASP B 1 104 ? 2.469 15.078 3.512 1 95.69 104 ASP B O 1
ATOM 1639 N N . ASN B 1 105 ? 2.246 17.125 2.551 1 97.12 105 ASN B N 1
ATOM 1640 C CA . ASN B 1 105 ? 0.936 16.812 1.988 1 97.12 105 ASN B CA 1
ATOM 1641 C C . ASN B 1 105 ? 1.019 15.695 0.949 1 97.12 105 ASN B C 1
ATOM 1643 O O . ASN B 1 105 ? 0.141 14.836 0.887 1 97.12 105 ASN B O 1
ATOM 1647 N N . THR B 1 106 ? 2.088 15.75 0.161 1 96.25 106 THR B N 1
ATOM 1648 C CA . THR B 1 106 ? 2.283 14.719 -0.852 1 96.25 106 THR B CA 1
ATOM 1649 C C . THR B 1 106 ? 2.473 13.352 -0.202 1 96.25 106 THR B C 1
ATOM 1651 O O . THR B 1 106 ? 1.846 12.367 -0.612 1 96.25 106 THR B O 1
ATOM 1654 N N . LYS B 1 107 ? 3.26 13.281 0.808 1 95.19 107 LYS B N 1
ATOM 1655 C CA . LYS B 1 107 ? 3.5 12.023 1.513 1 95.19 107 LYS B CA 1
ATOM 1656 C C . LYS B 1 107 ? 2.219 11.508 2.162 1 95.19 107 LYS B C 1
ATOM 1658 O O . LYS B 1 107 ? 1.92 10.312 2.088 1 95.19 107 LYS B O 1
ATOM 1663 N N . PHE B 1 108 ? 1.481 12.422 2.83 1 97.62 108 PHE B N 1
ATOM 1664 C CA . PHE B 1 108 ? 0.207 12.047 3.432 1 97.62 108 PHE B CA 1
ATOM 1665 C C . PHE B 1 108 ? -0.74 11.477 2.381 1 97.62 108 PHE B C 1
ATOM 1667 O O . PHE B 1 108 ? -1.348 10.422 2.592 1 97.62 108 PHE B O 1
ATOM 1674 N N . SER B 1 109 ? -0.861 12.102 1.226 1 97.88 109 SER B N 1
ATOM 1675 C CA . SER B 1 109 ? -1.743 11.672 0.144 1 97.88 109 SER B CA 1
ATOM 1676 C C . SER B 1 109 ? -1.318 10.32 -0.41 1 97.88 109 SER B C 1
ATOM 1678 O O . SER B 1 109 ? -2.164 9.484 -0.735 1 97.88 109 SER B O 1
ATOM 1680 N N . GLN B 1 110 ? -0.026 10.141 -0.488 1 96.12 110 GLN B N 1
ATOM 1681 C CA . GLN B 1 110 ? 0.474 8.852 -0.958 1 96.12 110 GLN B CA 1
ATOM 1682 C C . GLN B 1 110 ? 0.105 7.734 0.012 1 96.12 110 GLN B C 1
ATOM 1684 O O . GLN B 1 110 ? -0.344 6.668 -0.408 1 96.12 110 GLN B O 1
ATOM 1689 N N . LEU B 1 111 ? 0.232 8 1.27 1 97.44 111 LEU B N 1
ATOM 1690 C CA . LEU B 1 111 ? -0.128 7.004 2.273 1 97.44 111 LEU B CA 1
ATOM 1691 C C . LEU B 1 111 ? -1.629 6.738 2.262 1 97.44 111 LEU B C 1
ATOM 1693 O O . LEU B 1 111 ? -2.064 5.598 2.426 1 97.44 111 LEU B O 1
ATOM 1697 N N . CYS B 1 112 ? -2.408 7.742 2.014 1 98.5 112 CYS B N 1
ATOM 1698 C CA . CYS B 1 112 ? -3.848 7.555 1.859 1 98.5 112 CYS B CA 1
ATOM 1699 C C . CYS B 1 112 ? -4.16 6.676 0.656 1 98.5 112 CYS B C 1
ATOM 1701 O O . CYS B 1 112 ? -4.965 5.746 0.753 1 98.5 112 CYS B O 1
ATOM 1703 N N . SER B 1 113 ? -3.516 6.961 -0.406 1 97.5 113 SER B N 1
ATOM 1704 C CA . SER B 1 113 ? -3.732 6.176 -1.616 1 97.5 113 SER B CA 1
ATOM 1705 C C . SER B 1 113 ? -3.359 4.711 -1.399 1 97.5 113 SER B C 1
ATOM 1707 O O . SER B 1 113 ? -4.078 3.811 -1.838 1 97.5 113 SER B O 1
ATOM 1709 N N . ILE B 1 114 ? -2.281 4.48 -0.754 1 97.56 114 ILE B N 1
ATOM 1710 C CA . ILE B 1 114 ? -1.851 3.125 -0.434 1 97.56 114 ILE B CA 1
ATOM 1711 C C . ILE B 1 114 ? -2.881 2.457 0.474 1 97.56 114 ILE B C 1
ATOM 1713 O O . ILE B 1 114 ? -3.305 1.327 0.217 1 97.56 114 ILE B O 1
ATOM 1717 N N . SER B 1 115 ? -3.299 3.16 1.502 1 98.31 115 SER B N 1
ATOM 1718 C CA . SER B 1 115 ? -4.305 2.633 2.42 1 98.31 115 SER B CA 1
ATOM 1719 C C . SER B 1 115 ? -5.582 2.248 1.68 1 98.31 115 SER B C 1
ATOM 1721 O O . SER B 1 115 ? -6.148 1.183 1.926 1 98.31 115 SER B O 1
ATOM 1723 N N . LEU B 1 116 ? -5.98 3.127 0.813 1 97.81 116 LEU B N 1
ATOM 1724 C CA . LEU B 1 116 ? -7.195 2.863 0.045 1 97.81 116 LEU B CA 1
ATOM 1725 C C . LEU B 1 116 ? -7.023 1.629 -0.833 1 97.81 116 LEU B C 1
ATOM 1727 O O . LEU B 1 116 ? -7.914 0.777 -0.894 1 97.81 116 LEU B O 1
ATOM 1731 N N . SER B 1 117 ? -5.922 1.572 -1.521 1 96.25 117 SER B N 1
ATOM 1732 C CA . SER B 1 117 ? -5.648 0.441 -2.402 1 96.25 117 SER B CA 1
ATOM 1733 C C . SER B 1 117 ? -5.664 -0.875 -1.632 1 96.25 117 SER B C 1
ATOM 1735 O O . SER B 1 117 ? -6.223 -1.869 -2.102 1 96.25 117 SER B O 1
ATOM 1737 N N . ILE B 1 118 ? -5.066 -0.904 -0.469 1 97.25 118 ILE B N 1
ATOM 1738 C CA . ILE B 1 118 ? -5.023 -2.127 0.325 1 97.25 118 ILE B CA 1
ATOM 1739 C C . ILE B 1 118 ? -6.422 -2.463 0.836 1 97.25 118 ILE B C 1
ATOM 1741 O O . ILE B 1 118 ? -6.816 -3.631 0.862 1 97.25 118 ILE B O 1
ATOM 1745 N N . ALA B 1 119 ? -7.156 -1.486 1.253 1 97.12 119 ALA B N 1
ATOM 1746 C CA . ALA B 1 119 ? -8.516 -1.715 1.735 1 97.12 119 ALA B CA 1
ATOM 1747 C C . ALA B 1 119 ? -9.383 -2.344 0.649 1 97.12 119 ALA B C 1
ATOM 1749 O O . ALA B 1 119 ? -10.195 -3.229 0.929 1 97.12 119 ALA B O 1
ATOM 1750 N N . GLU B 1 120 ? -9.219 -1.851 -0.511 1 95.81 120 GLU B N 1
ATOM 1751 C CA . GLU B 1 120 ? -9.977 -2.412 -1.623 1 95.81 120 GLU B CA 1
ATOM 1752 C C . GLU B 1 120 ? -9.648 -3.889 -1.826 1 95.81 120 GLU B C 1
ATOM 1754 O O . GLU B 1 120 ? -10.539 -4.688 -2.135 1 95.81 120 GLU B O 1
ATOM 1759 N N . LEU B 1 121 ? -8.383 -4.211 -1.686 1 93.19 121 LEU B N 1
ATOM 1760 C CA . LEU B 1 121 ? -7.988 -5.609 -1.803 1 93.19 121 LEU B CA 1
ATOM 1761 C C . LEU B 1 121 ? -8.609 -6.445 -0.688 1 93.19 121 LEU B C 1
ATOM 1763 O O . LEU B 1 121 ? -8.969 -7.605 -0.903 1 93.19 121 LEU B O 1
ATOM 1767 N N . ALA B 1 122 ? -8.688 -5.902 0.495 1 93.5 122 ALA B N 1
ATOM 1768 C CA . ALA B 1 122 ? -9.203 -6.617 1.661 1 93.5 122 ALA B CA 1
ATOM 1769 C C . ALA B 1 122 ? -10.703 -6.863 1.538 1 93.5 122 ALA B C 1
ATOM 1771 O O . ALA B 1 122 ? -11.258 -7.719 2.23 1 93.5 122 ALA B O 1
ATOM 1772 N N . LYS B 1 123 ? -11.344 -6.051 0.795 1 91.94 123 LYS B N 1
ATOM 1773 C CA . LYS B 1 123 ? -12.773 -6.188 0.552 1 91.94 123 LYS B CA 1
ATOM 1774 C C . LYS B 1 123 ? -13.078 -7.453 -0.243 1 91.94 123 LYS B C 1
ATOM 1776 O O . LYS B 1 123 ? -14.125 -8.078 -0.051 1 91.94 123 LYS B O 1
ATOM 1781 N N . ASN B 1 124 ? -12.094 -7.836 -1.09 1 78.12 124 ASN B N 1
ATOM 1782 C CA . ASN B 1 124 ? -12.305 -8.961 -1.994 1 78.12 124 ASN B CA 1
ATOM 1783 C C . ASN B 1 124 ? -11.758 -10.258 -1.414 1 78.12 124 ASN B C 1
ATOM 1785 O O . ASN B 1 124 ? -12.148 -11.352 -1.842 1 78.12 124 ASN B O 1
#

Organism: Hevea brasiliensis (NCBI:txid3981)

Foldseek 3Di:
DVVVVVVLVVLLVVLLVLLVVLLVLLVVLLVVLVVVLPPDDPVSVVLSVQLSVLSVQLNVLSVQLNVCSVVLVLVSVLVSLVSSLVSLVVSCVSDDPHDPCVVSNVVSNVSSVVSNVSSVVSND/DVVVVVVLVVLLVVLLVLLVVLLVLLVVLLVVLVVVLPPDDPVSVVLSVQLSVLSVQLNVLSVQLNVCSVVLVLVSVLVSLVSSLVSLVVSCVSDDPHDPCVVSNVVSNVSSVVSNVSSVVSND

InterPro domains:
  IPR006501 Pectinesterase inhibitor domain [PF04043] (8-118)
  IPR006501 Pectinesterase inhibitor domain [SM00856] (1-118)
  IPR006501 Pectinesterase inhibitor domain [TIGR01614] (5-119)
  IPR035513 Invertase/pectin methylesterase inhibitor domain superfamily [G3DSA:1.20.140.40] (2-121)
  IPR035513 Invertase/pectin methylesterase inhibitor domain superfamily [SSF101148] (5-120)

Solvent-accessible surface area (backbone atoms only — not comparable to full-atom values): 12542 Å² total; per-residue (Å²): 121,70,77,63,45,63,56,43,52,43,34,45,52,47,26,52,50,32,47,48,46,32,50,53,44,50,52,50,49,46,52,51,44,60,60,62,39,61,94,49,57,68,69,57,32,48,46,44,49,52,28,44,51,26,44,52,53,18,48,51,23,44,51,50,15,52,54,23,52,78,69,65,38,57,72,51,23,48,50,17,40,52,49,20,45,50,26,42,48,52,30,56,66,60,40,86,74,84,47,95,51,52,70,57,47,51,53,40,42,51,35,38,51,50,25,49,56,35,43,56,58,50,73,106,119,70,77,63,45,62,54,41,52,43,34,45,52,49,24,53,49,34,48,47,46,32,49,51,44,50,51,50,50,46,53,51,44,61,59,63,40,60,94,50,56,68,68,56,32,50,46,45,50,53,27,43,51,26,45,53,52,18,49,51,24,44,51,49,16,50,54,22,51,76,69,64,38,57,70,50,24,49,52,17,41,52,50,18,42,50,27,42,46,51,28,56,67,61,38,86,74,84,47,93,51,52,70,58,47,51,52,41,44,50,33,38,51,50,25,49,55,35,45,57,57,50,73,106

Nearest PDB structures (foldseek):
  1x8z-assembly1_A-2  TM=9.041E-01  e=1.772E-05  Arabidopsis thaliana
  1x8z-assembly3_A  TM=9.041E-01  e=1.772E-05  Arabidopsis thaliana
  1xg2-assembly1_B  TM=9.440E-01  e=3.689E-05  Actinidia chinensis
  1x8z-assembly2_C  TM=8.742E-01  e=1.108E-04  Arabidopsis thaliana
  1x91-assembly1_A  TM=9.080E-01  e=2.305E-04  Arabidopsis thaliana

Sequence (248 aa):
MLLGSANAADVHSLAKSALGATTLQGGEVTKKMAELMMGKAADVVQTLTDCSQNYNVAMDKIKFATAALEAKVFNDVKVGITTAMTEAQSCEDGFKGASPMTADNTKFSQLCSISLSIAELAKNMLLGSANAADVHSLAKSALGATTLQGGEVTKKMAELMMGKAADVVQTLTDCSQNYNVAMDKIKFATAALEAKVFNDVKVGITTAMTEAQSCEDGFKGASPMTADNTKFSQLCSISLSIAELAKN

pLDDT: mean 93.31, std 12.71, range [31.5, 98.94]

Secondary structure (DSSP, 8-state):
-HHHHHHHHHHHHHHHHHHHHHHHHHHHHHHHHHHHHTT--HHHHHHHHHHHHHHHHHHHHHHHHHHHHHTT-HHHHHHHHHHHHHHHHHHHHTSSSS-TTHHHHHHHHHHHHHHHHHHHHHH-/-HHHHHHHHHHHHHHHHHHHHHHHHHHHHHHHHHHHHTT--HHHHHHHHHHHHHHHHHHHHHHHHHHHHHTT-HHHHHHHHHHHHHHHHHHHHTSSSS-TTHHHHHHHHHHHHHHHHHHHHHH-